Protein AF-A0A8H8NQF9-F1 (afdb_monomer_lite)

Sequence (203 aa):
MTSASTPIAPETIAYRQQLALHVLPKSPKLSIHHANRIRKLHPSLPALTPISCSKCENVSLHGRGSIRVARQAIVKACNVCGSVTSVPRPESRTRATFQSVRAARRTSNFGRWVPPADSAAGSTDLGPLMPVEPLKVEPQPQAIIQPKISPGTQSTPKSTTNKRQKAKGGLQGMLQRNREREAREAQNKNAGSNSLSSFLQDL

Organism: NCBI:txid456999

pLDDT: mean 71.54, std 15.07, range [42.62, 96.0]

Structure (mmCIF, N/CA/C/O backbone):
data_AF-A0A8H8NQF9-F1
#
_entry.id   AF-A0A8H8NQF9-F1
#
loop_
_atom_site.group_PDB
_atom_site.id
_atom_site.type_symbol
_atom_site.label_atom_id
_atom_site.label_alt_id
_atom_site.label_comp_id
_atom_site.label_asym_id
_atom_site.label_entity_id
_atom_site.label_seq_id
_atom_site.pdbx_PDB_ins_code
_atom_site.Cartn_x
_atom_site.Cartn_y
_atom_site.Cartn_z
_atom_site.occupancy
_atom_site.B_iso_or_equiv
_atom_site.auth_seq_id
_atom_site.auth_comp_id
_atom_site.auth_asym_id
_atom_site.auth_atom_id
_atom_site.pdbx_PDB_model_num
ATOM 1 N N . MET A 1 1 ? 18.948 -9.409 -31.147 1.00 50.84 1 MET A N 1
ATOM 2 C CA . MET A 1 1 ? 19.507 -8.077 -30.836 1.00 50.84 1 MET A CA 1
ATOM 3 C C . MET A 1 1 ? 19.014 -7.659 -29.461 1.00 50.84 1 MET A C 1
ATOM 5 O O . MET A 1 1 ? 17.870 -7.254 -29.321 1.00 50.84 1 MET A O 1
ATOM 9 N N . THR A 1 2 ? 19.826 -7.875 -28.430 1.00 58.31 2 THR A N 1
ATOM 10 C CA . THR A 1 2 ? 19.525 -7.503 -27.042 1.00 58.31 2 THR A CA 1
ATOM 11 C C . THR A 1 2 ? 19.975 -6.065 -26.817 1.00 58.31 2 THR A C 1
ATOM 13 O O . THR A 1 2 ? 21.170 -5.798 -26.714 1.00 58.31 2 THR A O 1
ATOM 16 N N . SER A 1 3 ? 19.035 -5.124 -26.794 1.00 62.53 3 SER A N 1
ATOM 17 C CA . SER A 1 3 ? 19.305 -3.728 -26.453 1.00 62.53 3 SER A CA 1
ATOM 18 C C . SER A 1 3 ? 19.774 -3.660 -24.999 1.00 62.53 3 SER A C 1
ATOM 20 O O . SER A 1 3 ? 19.010 -3.949 -24.079 1.00 62.53 3 SER A O 1
ATOM 22 N N . ALA A 1 4 ? 21.043 -3.310 -24.790 1.00 62.84 4 ALA A N 1
ATOM 23 C CA . ALA A 1 4 ? 21.597 -3.092 -23.463 1.00 62.84 4 ALA A CA 1
ATOM 24 C C . ALA A 1 4 ? 20.875 -1.901 -22.814 1.00 62.84 4 ALA A C 1
ATOM 26 O O . ALA A 1 4 ? 21.025 -0.758 -23.243 1.00 62.84 4 ALA A O 1
ATOM 27 N N . SER A 1 5 ? 20.046 -2.167 -21.804 1.00 69.25 5 SER A N 1
ATOM 28 C CA . SER A 1 5 ? 19.396 -1.113 -21.030 1.00 69.25 5 SER A CA 1
ATOM 29 C C . SER A 1 5 ? 20.452 -0.399 -20.189 1.00 69.25 5 SER A C 1
ATOM 31 O O . SER A 1 5 ? 21.034 -1.005 -19.288 1.00 69.25 5 SER A O 1
ATOM 33 N N . THR A 1 6 ? 20.695 0.881 -20.462 1.00 75.62 6 THR A N 1
ATOM 34 C CA . THR A 1 6 ? 21.540 1.732 -19.616 1.00 75.62 6 THR A CA 1
ATOM 35 C C . THR A 1 6 ? 21.051 1.698 -18.164 1.00 75.62 6 THR A C 1
ATOM 37 O O . THR A 1 6 ? 19.839 1.810 -17.937 1.00 75.62 6 THR A O 1
ATOM 40 N N . PRO A 1 7 ? 21.956 1.559 -17.178 1.00 74.25 7 PRO A N 1
ATOM 41 C CA . PRO A 1 7 ? 21.585 1.533 -15.771 1.00 74.25 7 PRO A CA 1
ATOM 42 C C . PRO A 1 7 ? 20.918 2.860 -15.393 1.00 74.25 7 PRO A C 1
ATOM 44 O O . PRO A 1 7 ? 21.506 3.932 -15.499 1.00 74.25 7 PRO A O 1
ATOM 47 N N . ILE A 1 8 ? 19.651 2.786 -14.990 1.00 71.25 8 ILE A N 1
ATOM 48 C CA . ILE A 1 8 ? 18.879 3.944 -14.533 1.00 71.25 8 ILE A CA 1
ATOM 49 C C . ILE A 1 8 ? 19.399 4.337 -13.148 1.00 71.25 8 ILE A C 1
ATOM 51 O O . ILE A 1 8 ? 19.472 3.489 -12.257 1.00 71.25 8 ILE A O 1
ATOM 55 N N . ALA A 1 9 ? 19.725 5.618 -12.957 1.00 81.50 9 ALA A N 1
ATOM 56 C CA . ALA A 1 9 ? 20.185 6.133 -11.673 1.00 81.50 9 ALA A CA 1
ATOM 57 C C . ALA A 1 9 ? 19.133 5.890 -10.563 1.00 81.50 9 ALA A C 1
ATOM 59 O O . ALA A 1 9 ? 17.935 6.111 -10.784 1.00 81.50 9 ALA A O 1
ATOM 60 N N . PRO A 1 10 ? 19.546 5.463 -9.354 1.00 75.69 10 PRO A N 1
ATOM 61 C CA . PRO A 1 10 ? 18.625 5.152 -8.255 1.00 75.69 10 PRO A CA 1
ATOM 62 C C . PRO A 1 10 ? 17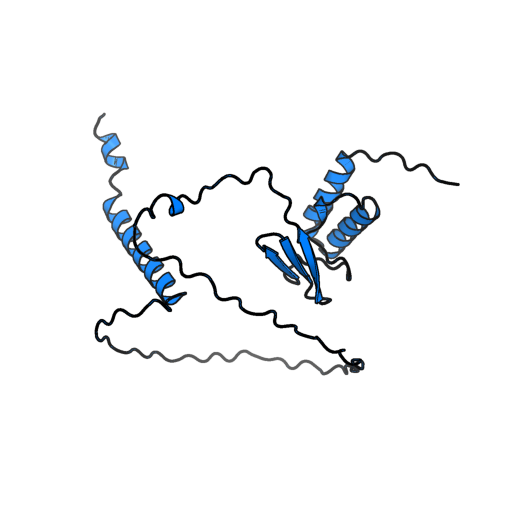.769 6.358 -7.827 1.00 75.69 10 PRO A C 1
ATOM 64 O O . PRO A 1 10 ? 16.618 6.190 -7.420 1.00 75.69 10 PRO A O 1
ATOM 67 N N . GLU A 1 11 ? 18.275 7.580 -7.998 1.00 76.75 11 GLU A N 1
ATOM 68 C CA . GLU A 1 11 ? 17.559 8.831 -7.710 1.00 76.75 11 GLU A CA 1
ATOM 69 C C . GLU A 1 11 ? 16.295 8.995 -8.565 1.00 76.75 11 GLU A C 1
ATOM 71 O O . GLU A 1 11 ? 15.242 9.424 -8.085 1.00 76.75 11 GLU A O 1
ATOM 76 N N . THR A 1 12 ? 16.349 8.556 -9.826 1.00 86.38 12 THR A N 1
ATOM 77 C CA . THR A 1 12 ? 15.207 8.625 -10.745 1.00 86.38 12 THR A CA 1
ATOM 78 C C . THR A 1 12 ? 14.061 7.722 -10.287 1.00 86.38 12 THR A C 1
ATOM 80 O O . THR A 1 12 ? 12.887 8.024 -10.513 1.00 86.38 12 THR A O 1
ATOM 83 N N . ILE A 1 13 ? 14.377 6.610 -9.622 1.00 86.31 13 ILE A N 1
ATOM 84 C CA . ILE A 1 13 ? 13.382 5.665 -9.112 1.00 86.31 13 ILE A CA 1
ATOM 85 C C . ILE A 1 13 ? 12.638 6.276 -7.924 1.00 86.31 13 ILE A C 1
ATOM 87 O O . ILE A 1 13 ? 11.405 6.252 -7.909 1.00 86.31 13 ILE A O 1
ATOM 91 N N . ALA A 1 14 ? 13.362 6.857 -6.965 1.00 86.38 14 ALA A N 1
ATOM 92 C CA . ALA A 1 14 ? 12.767 7.518 -5.804 1.00 86.38 14 ALA A CA 1
ATOM 93 C C . ALA A 1 14 ? 11.845 8.671 -6.229 1.00 86.38 14 ALA A C 1
ATOM 95 O O . ALA A 1 14 ? 10.702 8.744 -5.773 1.00 86.38 14 ALA A O 1
ATOM 96 N N . TYR A 1 15 ? 12.285 9.496 -7.185 1.00 90.38 15 TYR A N 1
ATOM 97 C CA . TYR A 1 15 ? 11.460 10.562 -7.757 1.00 90.38 15 TYR A CA 1
ATOM 98 C C . TYR A 1 15 ? 10.167 10.022 -8.386 1.00 90.38 15 TYR A C 1
ATOM 100 O O . TYR A 1 15 ? 9.074 10.510 -8.100 1.00 90.38 15 TYR A O 1
ATOM 108 N N . ARG A 1 16 ? 10.254 8.960 -9.200 1.00 89.62 16 ARG A N 1
ATOM 109 C CA . ARG A 1 16 ? 9.073 8.332 -9.821 1.00 89.62 16 ARG A CA 1
ATOM 110 C C . ARG A 1 16 ? 8.101 7.766 -8.779 1.00 89.62 16 ARG A C 1
ATOM 112 O O . ARG A 1 16 ? 6.887 7.850 -8.973 1.00 89.62 16 ARG A O 1
ATOM 119 N N . GLN A 1 17 ? 8.610 7.211 -7.679 1.00 87.88 17 GLN A N 1
ATOM 120 C CA . GLN A 1 17 ? 7.785 6.737 -6.564 1.00 87.88 17 GLN A CA 1
ATOM 121 C C . GLN A 1 17 ? 7.083 7.895 -5.848 1.00 87.88 17 GLN A C 1
ATOM 123 O O . GLN A 1 17 ? 5.871 7.836 -5.634 1.00 87.88 17 GLN A O 1
ATOM 128 N N . GLN A 1 18 ? 7.817 8.960 -5.524 1.00 89.38 18 GLN A N 1
ATOM 129 C CA . GLN A 1 18 ? 7.258 10.161 -4.902 1.00 89.38 18 GLN A CA 1
ATOM 130 C C . GLN A 1 18 ? 6.202 10.819 -5.792 1.00 89.38 18 GLN A C 1
ATOM 132 O O . GLN A 1 18 ? 5.149 11.210 -5.294 1.00 89.38 18 GLN A O 1
ATOM 137 N N . LEU A 1 19 ? 6.425 10.866 -7.108 1.00 90.06 19 LEU A N 1
ATOM 138 C CA . LEU A 1 19 ? 5.448 11.376 -8.066 1.00 90.06 19 LEU A CA 1
ATOM 139 C C . LEU A 1 19 ? 4.137 10.579 -8.012 1.00 90.06 19 LEU A C 1
ATOM 141 O O . LEU A 1 19 ? 3.064 11.176 -7.944 1.00 90.06 19 LEU A O 1
ATOM 145 N N . ALA A 1 20 ? 4.203 9.243 -7.983 1.00 88.00 20 ALA A N 1
ATOM 146 C CA . ALA A 1 20 ? 3.005 8.412 -7.852 1.00 88.00 20 ALA A CA 1
ATOM 147 C C . ALA A 1 20 ? 2.231 8.733 -6.560 1.00 88.00 20 ALA A C 1
ATOM 149 O O . ALA A 1 20 ? 1.005 8.851 -6.597 1.00 88.00 20 ALA A O 1
ATOM 150 N N . LEU A 1 21 ? 2.925 8.942 -5.438 1.00 86.69 21 LEU A N 1
ATOM 151 C CA . LEU A 1 21 ? 2.302 9.335 -4.169 1.00 86.69 21 LEU A CA 1
ATOM 152 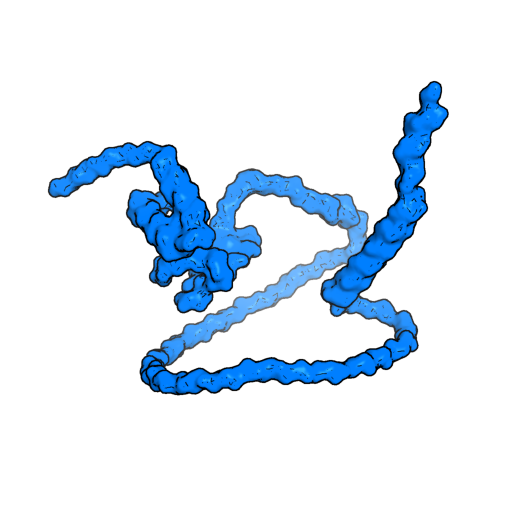C C . LEU A 1 21 ? 1.711 10.753 -4.217 1.00 86.69 21 LEU A C 1
ATOM 154 O O . LEU A 1 21 ? 0.607 10.968 -3.724 1.00 86.69 21 LEU A O 1
ATOM 158 N N . HIS A 1 22 ? 2.399 11.706 -4.847 1.00 91.12 22 HIS A N 1
ATOM 159 C CA . HIS A 1 22 ? 1.942 13.092 -4.965 1.00 91.12 22 HIS A CA 1
ATOM 160 C C . HIS A 1 22 ? 0.708 13.234 -5.870 1.00 91.12 22 HIS A C 1
ATOM 162 O O . HIS A 1 22 ? -0.165 14.066 -5.622 1.00 91.12 22 HIS A O 1
ATOM 168 N N . VAL A 1 23 ? 0.613 12.412 -6.919 1.00 91.06 23 VAL A N 1
ATOM 169 C CA . VAL A 1 23 ? -0.529 12.403 -7.847 1.00 91.06 23 VAL A CA 1
ATOM 170 C C . VAL A 1 23 ? -1.742 11.679 -7.254 1.00 91.06 23 VAL A C 1
ATOM 172 O O . VAL A 1 23 ? -2.867 11.981 -7.643 1.00 91.06 23 VAL A O 1
ATOM 175 N N . LEU A 1 24 ? -1.548 10.780 -6.284 1.00 86.12 24 LEU A N 1
ATOM 176 C CA . LEU A 1 24 ? -2.603 9.969 -5.663 1.00 86.12 24 LEU A CA 1
ATOM 177 C C . LEU A 1 24 ? -3.871 10.752 -5.248 1.00 86.12 24 LEU A C 1
ATOM 179 O O . LEU A 1 24 ? -4.955 10.323 -5.643 1.00 86.12 24 LEU A O 1
ATOM 183 N N . PRO A 1 25 ? -3.797 11.884 -4.515 1.00 87.62 25 PRO A N 1
ATOM 184 C CA . PRO A 1 25 ? -4.994 12.637 -4.130 1.00 87.62 25 PRO A CA 1
ATOM 185 C C . PRO A 1 25 ? -5.692 13.333 -5.308 1.00 87.62 25 PRO A C 1
ATOM 187 O O . PRO A 1 25 ? -6.891 13.577 -5.239 1.00 87.62 25 PRO A O 1
ATOM 190 N N . LYS A 1 26 ? -4.960 13.656 -6.383 1.00 92.94 26 LYS A N 1
ATOM 191 C CA . LYS A 1 26 ? -5.481 14.389 -7.552 1.00 92.94 26 LYS A CA 1
ATOM 192 C C . LYS A 1 26 ? -6.069 13.443 -8.598 1.00 92.94 26 LYS A C 1
ATOM 194 O O . LYS A 1 26 ? -7.101 13.725 -9.195 1.00 92.94 26 LYS A O 1
ATOM 199 N N . SER A 1 27 ? -5.389 12.326 -8.844 1.00 91.44 27 SER A N 1
ATOM 200 C CA . SER A 1 27 ? -5.774 11.325 -9.835 1.00 91.44 27 SER A CA 1
ATOM 201 C C . SER A 1 27 ? -5.303 9.928 -9.413 1.00 91.44 27 SER A C 1
ATOM 203 O O . SER A 1 27 ? -4.198 9.494 -9.763 1.00 91.44 27 SER A O 1
ATOM 205 N N . PRO A 1 28 ? -6.161 9.174 -8.703 1.00 84.06 28 PRO A N 1
ATOM 206 C CA . PRO A 1 28 ? -5.879 7.798 -8.298 1.00 84.06 28 PRO A CA 1
ATOM 207 C C . PRO A 1 28 ? -5.487 6.890 -9.467 1.00 84.06 28 PRO A C 1
ATOM 209 O O . PRO A 1 28 ? -4.557 6.095 -9.360 1.00 84.06 28 PRO A O 1
ATOM 212 N N . LYS A 1 29 ? -6.166 7.036 -10.614 1.00 84.50 29 LYS A N 1
ATOM 213 C CA . LYS A 1 29 ? -5.919 6.232 -11.821 1.00 84.50 29 LYS A CA 1
ATOM 214 C C . LYS A 1 29 ? -4.520 6.464 -12.395 1.00 84.50 29 LYS A C 1
ATOM 216 O O . LYS A 1 29 ? -3.840 5.503 -12.746 1.00 84.50 29 LYS A O 1
ATOM 221 N N . LEU A 1 30 ? -4.064 7.717 -12.453 1.00 89.00 30 LEU A N 1
ATOM 222 C CA . LEU A 1 30 ? -2.712 8.025 -12.926 1.00 89.00 30 LEU A CA 1
ATOM 223 C C . LEU A 1 30 ? -1.651 7.541 -11.937 1.00 89.00 30 LEU A C 1
ATOM 225 O O . LEU A 1 30 ? -0.651 6.959 -12.353 1.00 89.00 30 LEU A O 1
ATOM 229 N N . SER A 1 31 ? -1.890 7.707 -10.635 1.00 86.81 31 SER A N 1
ATOM 230 C CA . SER A 1 31 ? -1.006 7.170 -9.595 1.00 86.81 31 SER A CA 1
ATOM 231 C C . SER A 1 31 ? -0.831 5.648 -9.718 1.00 86.81 31 SER A C 1
ATOM 233 O O . SER A 1 31 ? 0.304 5.162 -9.725 1.00 86.81 31 SER A O 1
ATOM 235 N N . ILE A 1 32 ? -1.931 4.906 -9.930 1.00 82.81 32 ILE A N 1
ATOM 236 C CA . ILE A 1 32 ? -1.913 3.461 -10.227 1.00 82.81 32 ILE A CA 1
ATOM 237 C C . ILE A 1 32 ? -1.019 3.176 -11.431 1.00 82.81 32 ILE A C 1
ATOM 239 O O . ILE A 1 32 ? -0.119 2.340 -11.352 1.00 82.81 32 ILE A O 1
ATOM 243 N N . HIS A 1 33 ? -1.254 3.880 -12.538 1.00 86.88 33 HIS A N 1
ATOM 244 C CA . HIS A 1 33 ? -0.520 3.664 -13.777 1.00 86.88 33 HIS A CA 1
ATOM 245 C C . HIS A 1 33 ? 0.991 3.882 -13.589 1.00 86.88 33 HIS A C 1
ATOM 247 O O . HIS A 1 33 ? 1.797 3.046 -14.009 1.00 86.88 33 HIS A O 1
ATOM 253 N N . HIS A 1 34 ? 1.393 4.945 -12.884 1.00 89.12 34 HIS A N 1
ATOM 254 C CA . HIS A 1 34 ? 2.796 5.180 -12.540 1.00 89.12 34 HIS A CA 1
ATOM 255 C C . HIS A 1 34 ? 3.363 4.064 -11.655 1.00 89.12 34 HIS A C 1
ATOM 257 O O . HIS A 1 34 ? 4.439 3.540 -11.951 1.00 89.12 34 HIS A O 1
ATOM 263 N N . ALA A 1 35 ? 2.633 3.638 -10.623 1.00 85.25 35 ALA A N 1
ATOM 264 C CA . ALA A 1 35 ? 3.066 2.556 -9.742 1.00 85.25 35 ALA A CA 1
ATOM 265 C C . ALA A 1 35 ? 3.208 1.209 -10.479 1.00 85.25 35 ALA A C 1
ATOM 267 O O . ALA A 1 35 ? 4.145 0.458 -10.198 1.00 85.25 35 ALA A O 1
ATOM 268 N N . ASN A 1 36 ? 2.312 0.898 -11.423 1.00 84.44 36 ASN A N 1
ATOM 269 C CA . ASN A 1 36 ? 2.388 -0.310 -12.252 1.00 84.44 36 ASN A CA 1
ATOM 270 C C . ASN A 1 36 ? 3.579 -0.240 -13.211 1.00 84.44 36 ASN A C 1
ATOM 272 O O . ASN A 1 36 ? 4.329 -1.209 -13.327 1.00 84.44 36 ASN A O 1
ATOM 276 N N . ARG A 1 37 ? 3.807 0.914 -13.852 1.00 88.44 37 ARG A N 1
ATOM 277 C CA . ARG A 1 37 ? 4.958 1.115 -14.743 1.00 88.44 37 ARG A CA 1
ATOM 278 C C . ARG A 1 37 ? 6.283 0.938 -14.003 1.00 88.44 37 ARG A C 1
ATOM 280 O O . ARG A 1 37 ? 7.165 0.255 -14.512 1.00 88.44 37 ARG A O 1
ATOM 287 N N . ILE A 1 38 ? 6.412 1.492 -12.796 1.00 86.69 38 ILE A N 1
ATOM 288 C CA . ILE A 1 38 ? 7.621 1.329 -11.972 1.00 86.69 38 ILE A CA 1
ATOM 289 C C . ILE A 1 38 ? 7.828 -0.144 -11.600 1.00 86.69 38 ILE A C 1
ATOM 291 O O . ILE A 1 38 ? 8.948 -0.629 -11.708 1.00 86.69 38 ILE A O 1
ATOM 295 N N . ARG A 1 39 ? 6.767 -0.877 -11.232 1.00 84.06 39 ARG A N 1
ATOM 296 C CA . ARG A 1 39 ? 6.859 -2.316 -10.923 1.00 84.06 39 ARG A CA 1
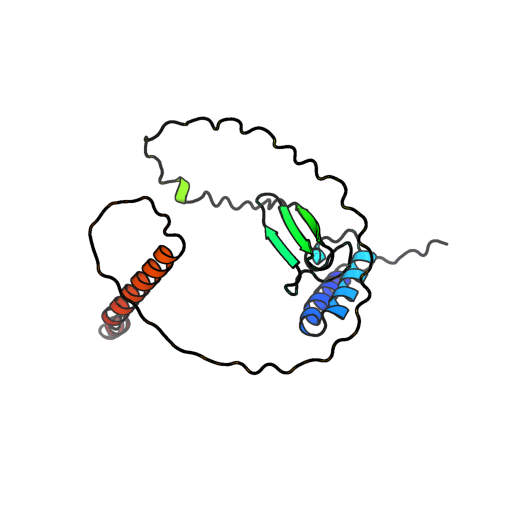ATOM 297 C C . ARG A 1 39 ? 7.267 -3.170 -12.120 1.00 84.06 39 ARG A C 1
ATOM 299 O O . ARG A 1 39 ? 8.084 -4.065 -11.951 1.00 84.06 39 ARG A O 1
ATOM 306 N N . LYS A 1 40 ? 6.736 -2.884 -13.314 1.00 85.06 40 LYS A N 1
ATOM 307 C CA . LYS A 1 40 ? 7.126 -3.586 -14.550 1.00 85.06 40 LYS A CA 1
ATOM 308 C C . LYS A 1 40 ? 8.604 -3.372 -14.879 1.00 85.06 40 LYS A C 1
ATOM 310 O O . LYS A 1 40 ? 9.273 -4.308 -15.290 1.00 85.06 40 LYS A O 1
ATOM 315 N N . LEU A 1 41 ? 9.104 -2.151 -14.681 1.00 87.25 41 LEU A N 1
ATOM 316 C CA . LEU A 1 41 ? 10.507 -1.813 -14.940 1.00 87.25 41 LEU A CA 1
ATOM 317 C C . LEU A 1 41 ? 11.456 -2.311 -13.841 1.00 87.25 41 LEU A C 1
ATOM 319 O O . LEU A 1 41 ? 12.615 -2.600 -14.119 1.00 87.25 41 LEU A O 1
ATOM 323 N N . HIS A 1 42 ? 10.980 -2.400 -12.600 1.00 85.62 42 HIS A N 1
ATOM 324 C CA . HIS A 1 42 ? 11.798 -2.718 -11.433 1.00 85.62 42 HIS A CA 1
ATOM 325 C C . HIS A 1 42 ? 11.081 -3.721 -10.512 1.00 85.62 42 HIS A C 1
ATOM 327 O O . HIS A 1 42 ? 10.613 -3.348 -9.429 1.00 85.62 42 HIS A O 1
ATOM 333 N N . PRO A 1 43 ? 10.997 -5.004 -10.911 1.00 83.00 43 PRO A N 1
ATOM 334 C CA . PRO A 1 43 ? 10.314 -6.036 -10.128 1.00 83.00 43 PRO A CA 1
ATOM 335 C C . PRO A 1 43 ? 10.982 -6.304 -8.770 1.00 83.00 43 PRO A C 1
ATOM 337 O O . PRO A 1 43 ? 10.326 -6.779 -7.847 1.00 83.00 43 PRO A O 1
ATOM 340 N N . SER A 1 44 ? 12.264 -5.960 -8.620 1.00 82.81 44 SER A N 1
ATOM 341 C CA . SER A 1 44 ? 13.032 -6.124 -7.382 1.00 82.81 44 SER A CA 1
ATOM 342 C C . SER A 1 44 ? 12.715 -5.090 -6.299 1.00 82.81 44 SER A C 1
ATOM 344 O O . SER A 1 44 ? 13.175 -5.253 -5.172 1.00 82.81 44 SER A O 1
ATOM 346 N N . LEU A 1 45 ? 11.954 -4.026 -6.596 1.00 78.69 45 LEU A N 1
ATOM 347 C CA . LEU A 1 45 ? 11.690 -2.953 -5.637 1.00 78.69 45 LEU A CA 1
ATOM 348 C C . LEU A 1 45 ? 10.442 -3.230 -4.784 1.00 78.69 45 LEU A C 1
ATOM 350 O O . LEU A 1 45 ? 9.315 -3.102 -5.271 1.00 78.69 45 LEU A O 1
ATOM 354 N N . PRO A 1 46 ? 10.599 -3.487 -3.474 1.00 67.69 46 PRO A N 1
ATOM 355 C CA . PRO A 1 46 ? 9.466 -3.729 -2.585 1.00 67.69 46 PRO A CA 1
ATOM 356 C C . PRO A 1 46 ? 8.709 -2.444 -2.205 1.00 67.69 46 PRO A C 1
ATOM 358 O O . PRO A 1 46 ? 7.592 -2.520 -1.699 1.00 67.69 46 PRO A O 1
ATOM 361 N N . ALA A 1 47 ? 9.275 -1.255 -2.437 1.00 57.12 47 ALA A N 1
ATOM 362 C CA . ALA A 1 47 ? 8.835 -0.005 -1.804 1.00 57.12 47 ALA A CA 1
ATOM 363 C C . ALA A 1 47 ? 7.422 0.487 -2.197 1.00 57.12 47 ALA A C 1
ATOM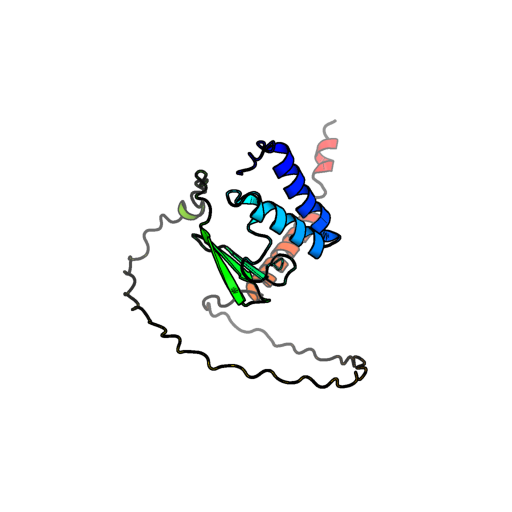 365 O O . ALA A 1 47 ? 6.789 1.202 -1.426 1.00 57.12 47 ALA A O 1
ATOM 366 N N . LEU A 1 48 ? 6.873 0.070 -3.344 1.00 61.62 48 LEU A N 1
ATOM 367 C CA . LEU A 1 48 ? 5.517 0.458 -3.783 1.00 61.62 48 LEU A CA 1
ATOM 368 C C . LEU A 1 48 ? 4.432 -0.576 -3.436 1.00 61.62 48 LEU A C 1
ATOM 370 O O . LEU A 1 48 ? 3.267 -0.420 -3.813 1.00 61.62 48 LEU A O 1
ATOM 374 N N . THR A 1 49 ? 4.784 -1.647 -2.723 1.00 61.25 49 THR A N 1
ATOM 375 C CA . THR A 1 49 ? 3.907 -2.814 -2.554 1.00 61.25 49 THR A CA 1
ATOM 376 C C . THR A 1 49 ? 2.661 -2.657 -1.671 1.00 61.25 49 THR A C 1
ATOM 378 O O . THR A 1 49 ? 1.870 -3.603 -1.682 1.00 61.25 49 THR A O 1
ATOM 381 N N . PRO A 1 50 ? 2.351 -1.579 -0.916 1.00 62.84 50 PRO A N 1
ATOM 382 C CA . PRO A 1 50 ? 1.064 -1.552 -0.216 1.00 62.84 50 PRO A CA 1
ATOM 383 C C . PRO A 1 50 ? -0.107 -1.010 -1.032 1.00 62.84 50 PRO A C 1
ATOM 385 O O . PRO A 1 50 ? -1.244 -1.215 -0.615 1.00 62.84 50 PRO A O 1
ATOM 388 N N . ILE A 1 51 ? 0.127 -0.348 -2.165 1.00 71.81 51 ILE A N 1
ATOM 389 C CA . ILE A 1 51 ? -0.900 0.550 -2.703 1.00 71.81 51 ILE A CA 1
ATOM 390 C C . ILE A 1 51 ? -1.887 -0.173 -3.627 1.00 71.81 51 ILE A C 1
ATOM 392 O O . ILE A 1 51 ? -3.069 0.151 -3.600 1.00 71.81 51 ILE A O 1
ATOM 396 N N . SER A 1 52 ? -1.466 -1.198 -4.374 1.00 79.12 52 SER A N 1
ATOM 397 C CA . SER A 1 52 ? -2.296 -1.858 -5.397 1.00 79.12 52 SER A CA 1
ATOM 398 C C . SER A 1 52 ? -2.461 -3.367 -5.219 1.00 79.12 52 SER A C 1
ATOM 400 O O . SER A 1 52 ? -1.557 -4.055 -4.746 1.00 79.12 52 SER A O 1
ATOM 402 N N . CYS A 1 53 ? -3.568 -3.893 -5.729 1.00 84.31 53 CYS A N 1
ATOM 403 C CA . CYS A 1 53 ? -3.789 -5.314 -5.954 1.00 84.31 53 CYS A CA 1
ATOM 404 C C . CYS A 1 53 ? -2.892 -5.857 -7.085 1.00 84.31 53 CYS A C 1
ATOM 406 O O . CYS A 1 53 ? -2.721 -5.200 -8.109 1.00 84.31 53 CYS A O 1
ATOM 408 N N . SER A 1 54 ? -2.347 -7.068 -6.925 1.00 82.06 54 SER A N 1
ATOM 409 C CA . SER A 1 54 ? -1.571 -7.758 -7.967 1.00 82.06 54 SER A CA 1
ATOM 410 C C . SER A 1 54 ? -2.430 -8.379 -9.072 1.00 82.06 54 SER A C 1
ATOM 412 O O . SER A 1 54 ? -1.924 -8.577 -10.168 1.00 82.06 54 SER A O 1
ATOM 414 N N . LYS A 1 55 ? -3.708 -8.689 -8.800 1.00 87.25 55 LYS A N 1
ATOM 415 C CA . LYS A 1 55 ? -4.625 -9.315 -9.768 1.00 87.25 55 LYS A CA 1
ATOM 416 C C . LYS A 1 55 ? -5.357 -8.299 -10.642 1.00 87.25 55 LYS A C 1
ATOM 418 O O . LYS A 1 55 ? -5.297 -8.388 -11.857 1.00 87.25 55 LYS A O 1
ATOM 423 N N . CYS A 1 56 ? -6.072 -7.355 -10.030 1.00 85.25 56 CYS A N 1
ATOM 424 C CA . CYS A 1 56 ? -6.906 -6.394 -10.761 1.00 85.25 56 CYS A CA 1
ATOM 425 C C . CYS A 1 56 ? -6.262 -5.014 -10.918 1.00 85.25 56 CYS A C 1
ATOM 427 O O . CYS A 1 56 ? -6.932 -4.082 -11.352 1.00 85.25 56 CYS A O 1
ATOM 429 N N . GLU A 1 57 ? -5.005 -4.860 -10.489 1.00 76.62 57 GLU A N 1
ATOM 430 C CA . GLU A 1 57 ? -4.222 -3.619 -10.560 1.00 76.62 57 GLU A CA 1
ATOM 431 C C . GLU A 1 57 ? -4.841 -2.386 -9.864 1.00 76.62 57 GLU A C 1
ATOM 433 O O . GLU A 1 57 ? -4.231 -1.319 -9.840 1.00 76.62 57 GLU A O 1
ATOM 438 N N . ASN A 1 58 ? -6.009 -2.514 -9.226 1.00 77.25 58 ASN A N 1
ATOM 439 C CA . ASN A 1 58 ? -6.664 -1.421 -8.514 1.00 77.25 58 ASN A CA 1
ATOM 440 C C . ASN A 1 58 ? -5.913 -1.031 -7.241 1.00 77.25 58 ASN A C 1
ATOM 442 O O . ASN A 1 58 ? -5.375 -1.887 -6.535 1.00 77.25 58 ASN A O 1
ATOM 446 N N . VAL A 1 59 ? -5.943 0.261 -6.899 1.00 69.19 59 VAL A N 1
ATOM 447 C CA . VAL A 1 59 ? -5.391 0.747 -5.631 1.00 69.19 59 VAL A CA 1
ATOM 448 C C . VAL A 1 59 ? -6.292 0.363 -4.461 1.00 69.19 59 VAL A C 1
ATOM 450 O O . VAL A 1 59 ? -7.402 0.866 -4.299 1.00 69.19 59 VAL A O 1
ATOM 453 N N . SER A 1 60 ? -5.782 -0.532 -3.618 1.00 64.81 60 SER A N 1
ATOM 454 C CA . SER A 1 60 ? -6.437 -1.018 -2.405 1.00 64.81 60 SER A CA 1
ATOM 455 C C . SER A 1 60 ? -6.492 0.043 -1.294 1.00 64.81 60 SER A C 1
ATOM 457 O O . SER A 1 60 ? -7.263 -0.115 -0.353 1.00 64.81 60 SER A O 1
ATOM 459 N N . LEU A 1 61 ? -5.708 1.128 -1.387 1.00 62.91 61 LEU A N 1
ATOM 460 C CA . LEU A 1 61 ? -5.599 2.155 -0.337 1.00 62.91 61 LEU A CA 1
ATOM 461 C C . LEU A 1 61 ? -6.691 3.238 -0.340 1.00 62.91 61 LEU A C 1
ATOM 463 O O . LEU A 1 61 ? -6.821 3.944 0.654 1.00 62.91 61 LEU A O 1
ATOM 467 N N . HIS A 1 62 ? -7.529 3.357 -1.373 1.00 64.94 62 HIS A N 1
ATOM 468 C CA . HIS A 1 62 ? -8.628 4.342 -1.387 1.00 64.94 62 HIS A CA 1
ATOM 469 C C . HIS A 1 62 ? -9.902 3.837 -0.685 1.00 64.94 62 HIS A C 1
ATOM 471 O O . HIS A 1 62 ? -11.007 3.976 -1.204 1.00 64.94 62 HIS A O 1
ATOM 477 N N . GLY A 1 63 ? -9.760 3.166 0.461 1.00 68.75 63 GLY A N 1
ATOM 478 C CA . GLY A 1 63 ? -10.895 2.647 1.240 1.00 68.75 63 GLY A CA 1
ATOM 479 C C . GLY A 1 63 ? -11.639 1.459 0.612 1.00 68.75 63 GLY A C 1
ATOM 480 O O . GLY A 1 63 ? -12.584 0.947 1.201 1.00 68.75 63 GLY A O 1
ATOM 481 N N . ARG A 1 64 ? -11.206 0.978 -0.562 1.00 75.19 64 ARG A N 1
ATOM 482 C CA . ARG A 1 64 ? -11.765 -0.205 -1.249 1.00 75.19 64 ARG A CA 1
ATOM 483 C C . ARG A 1 64 ? -10.993 -1.497 -0.970 1.00 75.19 64 ARG A C 1
ATOM 485 O O . ARG A 1 64 ? -11.206 -2.507 -1.634 1.00 75.19 64 ARG A O 1
ATOM 492 N N . GLY A 1 65 ? -10.075 -1.479 -0.019 1.00 84.31 65 GLY A N 1
ATO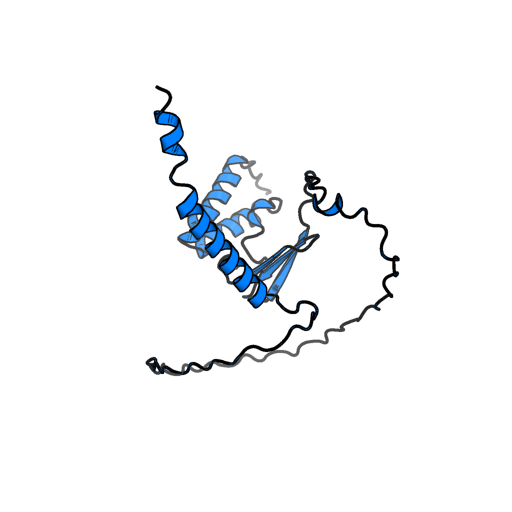M 493 C CA . GLY A 1 65 ? -9.369 -2.657 0.459 1.00 84.31 65 GLY A CA 1
ATOM 494 C C . GLY A 1 65 ? -9.251 -2.617 1.972 1.00 84.31 65 GLY A C 1
ATOM 495 O O . GLY A 1 65 ? -9.467 -1.579 2.598 1.00 84.31 65 GLY A O 1
ATOM 496 N N . SER A 1 66 ? -8.903 -3.752 2.564 1.00 88.12 66 SER A N 1
ATOM 497 C CA . SER A 1 66 ? -8.545 -3.808 3.978 1.00 88.12 66 SER A CA 1
ATOM 498 C C . SER A 1 66 ? -7.082 -4.189 4.131 1.00 88.12 66 SER A C 1
ATOM 500 O O . SER A 1 66 ? -6.580 -5.083 3.449 1.00 88.12 66 SER A O 1
ATOM 502 N N . ILE A 1 67 ? -6.388 -3.489 5.027 1.00 88.12 67 ILE A N 1
ATOM 503 C CA . ILE A 1 67 ? -5.035 -3.842 5.449 1.00 88.12 67 ILE A CA 1
ATOM 504 C C . ILE A 1 67 ? -5.113 -4.227 6.917 1.00 88.12 67 ILE A C 1
ATOM 506 O O . ILE A 1 67 ? -5.544 -3.438 7.756 1.00 88.12 67 ILE A O 1
ATOM 510 N N . ARG A 1 68 ? -4.704 -5.455 7.222 1.00 89.81 68 ARG A N 1
ATOM 511 C CA . ARG A 1 68 ? -4.622 -5.982 8.582 1.00 89.81 68 ARG A CA 1
ATOM 512 C C . ARG A 1 68 ? -3.172 -6.316 8.886 1.00 89.81 68 ARG A C 1
ATOM 514 O O . ARG A 1 68 ? -2.510 -7.010 8.120 1.00 89.81 68 ARG A O 1
ATOM 521 N N . VAL A 1 69 ? -2.679 -5.838 10.021 1.00 88.88 69 VAL A N 1
ATOM 522 C CA . VAL A 1 69 ? -1.349 -6.201 10.514 1.00 88.88 69 VAL A CA 1
ATOM 523 C C . VAL A 1 69 ? -1.513 -7.369 11.481 1.00 88.88 69 VAL A C 1
ATOM 525 O O . VAL A 1 69 ? -2.047 -7.205 12.576 1.00 88.88 69 VAL A O 1
ATOM 528 N N . ALA A 1 70 ? -1.080 -8.556 11.064 1.00 90.38 70 ALA A N 1
ATOM 529 C CA . ALA A 1 70 ? -0.964 -9.731 11.920 1.00 90.38 70 ALA A CA 1
ATOM 530 C C . ALA A 1 70 ? 0.421 -9.774 12.592 1.00 90.38 70 ALA A C 1
ATOM 532 O O . ALA A 1 70 ? 1.324 -9.007 12.249 1.00 90.38 70 ALA A O 1
ATOM 533 N N . ARG A 1 71 ? 0.612 -10.689 13.557 1.00 85.81 71 ARG A N 1
ATOM 534 C CA . ARG A 1 71 ? 1.881 -10.814 14.307 1.00 85.81 71 ARG A CA 1
ATOM 535 C C . ARG A 1 71 ? 3.104 -10.981 13.394 1.00 85.81 71 ARG A C 1
ATOM 537 O O . ARG A 1 71 ? 4.149 -10.417 13.700 1.00 85.81 71 ARG A O 1
ATOM 544 N N . GLN A 1 72 ? 2.963 -11.723 12.296 1.00 88.62 72 GLN A N 1
ATOM 545 C CA . GLN A 1 72 ? 4.067 -12.094 11.400 1.00 88.62 72 GLN A CA 1
ATOM 546 C C . GLN A 1 72 ? 3.941 -11.514 9.982 1.00 88.62 72 GLN A C 1
ATOM 548 O O . GLN A 1 72 ? 4.905 -11.538 9.225 1.00 88.62 72 GLN A O 1
ATOM 553 N N . ALA A 1 73 ? 2.780 -10.974 9.604 1.00 91.19 73 ALA A N 1
ATOM 554 C CA . ALA A 1 73 ? 2.523 -10.558 8.229 1.00 91.19 73 ALA A CA 1
ATOM 555 C C . ALA A 1 73 ? 1.580 -9.357 8.146 1.00 91.19 73 ALA A C 1
ATOM 557 O O . ALA A 1 73 ? 0.712 -9.155 8.995 1.00 91.19 73 ALA A O 1
ATOM 558 N N . ILE A 1 74 ? 1.730 -8.579 7.080 1.00 88.00 74 ILE A N 1
ATOM 559 C CA . ILE A 1 74 ? 0.781 -7.557 6.654 1.00 88.00 74 ILE A CA 1
ATOM 560 C C . ILE A 1 74 ? -0.126 -8.208 5.610 1.00 88.00 74 ILE A C 1
ATOM 562 O O . ILE A 1 74 ? 0.316 -8.525 4.506 1.00 88.00 74 ILE A O 1
ATOM 566 N N . VAL A 1 75 ? -1.388 -8.417 5.968 1.00 91.31 75 VAL A N 1
ATOM 567 C CA . VAL A 1 75 ? -2.409 -9.002 5.097 1.00 91.31 75 VAL A CA 1
ATOM 568 C C . VAL A 1 75 ? -3.173 -7.876 4.414 1.00 91.31 75 VAL A C 1
ATOM 570 O O . VAL A 1 75 ? -3.665 -6.959 5.072 1.00 91.31 75 VAL A O 1
ATOM 573 N N . LYS A 1 76 ? -3.280 -7.944 3.092 1.00 88.69 76 LYS A N 1
ATOM 574 C CA . LYS A 1 76 ? -4.006 -6.988 2.257 1.00 88.69 76 LYS A CA 1
ATOM 575 C C . LYS A 1 76 ? -5.108 -7.739 1.530 1.00 88.69 76 LYS A C 1
ATOM 577 O O . LYS A 1 76 ? -4.822 -8.705 0.833 1.00 88.69 76 LYS A O 1
ATOM 582 N N . ALA A 1 77 ? -6.347 -7.291 1.665 1.00 91.19 77 ALA A N 1
ATOM 583 C CA . ALA A 1 77 ? -7.470 -7.805 0.894 1.00 91.19 77 ALA A CA 1
ATOM 584 C C . ALA A 1 77 ? -7.985 -6.718 -0.050 1.00 91.19 77 ALA A C 1
ATOM 586 O O . ALA A 1 77 ? -8.215 -5.577 0.362 1.00 91.19 77 ALA A O 1
ATOM 587 N N . CYS A 1 78 ? -8.148 -7.069 -1.321 1.00 90.31 78 CYS A N 1
ATOM 588 C CA . CYS A 1 78 ? -8.773 -6.211 -2.319 1.00 90.31 78 CYS A CA 1
ATOM 589 C C . CYS A 1 78 ? -10.280 -6.478 -2.337 1.00 90.31 78 CYS A C 1
ATOM 591 O O . CYS A 1 78 ? -10.681 -7.591 -2.664 1.00 90.31 78 CYS A O 1
ATOM 593 N N . ASN A 1 79 ? -11.122 -5.474 -2.073 1.00 88.62 79 ASN A N 1
ATOM 594 C CA . ASN A 1 79 ? -12.577 -5.680 -2.104 1.00 88.62 79 ASN A CA 1
ATOM 595 C C . ASN A 1 79 ? -13.147 -5.634 -3.533 1.00 88.62 79 ASN A C 1
ATOM 597 O O . ASN A 1 79 ? -14.330 -5.881 -3.715 1.00 88.62 79 ASN A O 1
ATOM 601 N N . VAL A 1 80 ? -12.329 -5.313 -4.545 1.00 87.88 80 VAL A N 1
ATOM 602 C CA . VAL A 1 80 ? -12.766 -5.309 -5.953 1.00 87.88 80 VAL A CA 1
ATOM 603 C C . VAL A 1 80 ? -12.737 -6.715 -6.550 1.00 87.88 80 VAL A C 1
ATOM 605 O O . VAL A 1 80 ? -13.684 -7.110 -7.212 1.00 87.88 80 VAL A O 1
ATOM 608 N N . CYS A 1 81 ? -11.653 -7.468 -6.339 1.00 91.44 81 CYS A N 1
ATOM 609 C CA . CYS A 1 81 ? -11.491 -8.813 -6.913 1.00 91.44 81 CYS A CA 1
ATOM 610 C C . CYS A 1 81 ? -11.384 -9.933 -5.867 1.00 91.44 81 CYS A C 1
ATOM 612 O O . CYS A 1 81 ? -11.140 -11.081 -6.224 1.00 91.44 81 CYS A O 1
ATOM 614 N N . GLY A 1 82 ? -11.465 -9.609 -4.574 1.00 91.56 82 GLY A N 1
ATOM 615 C CA . GLY A 1 82 ? -11.341 -10.579 -3.483 1.00 91.56 82 GLY A CA 1
ATOM 616 C C . GLY A 1 82 ? -9.924 -11.108 -3.238 1.00 91.56 82 GLY A C 1
ATOM 617 O O . GLY A 1 82 ? -9.731 -11.930 -2.348 1.00 91.56 82 GLY A O 1
ATOM 618 N N . SER A 1 83 ? -8.904 -10.664 -3.987 1.00 92.62 83 SER A N 1
ATOM 619 C CA . SER A 1 83 ? -7.540 -11.170 -3.797 1.00 92.62 83 SER A CA 1
ATOM 620 C C . SER A 1 83 ? -7.005 -10.816 -2.410 1.00 92.62 83 SER A C 1
ATOM 622 O O . SER A 1 83 ? -7.014 -9.638 -2.031 1.00 92.62 83 SER A O 1
ATOM 624 N N . VAL A 1 84 ? -6.442 -11.801 -1.718 1.00 92.81 84 VAL A N 1
ATOM 625 C CA . VAL A 1 84 ? -5.728 -11.602 -0.457 1.00 92.81 84 VAL A CA 1
ATOM 626 C C . VAL A 1 84 ? -4.239 -11.824 -0.695 1.00 92.81 84 VAL A C 1
ATOM 628 O O . VAL A 1 84 ? -3.844 -12.858 -1.227 1.00 92.81 84 VAL A O 1
ATOM 631 N N . THR A 1 85 ? -3.410 -10.854 -0.323 1.00 91.12 85 THR A N 1
ATOM 632 C CA . THR A 1 85 ? -1.950 -10.978 -0.349 1.00 91.12 85 THR A CA 1
ATOM 633 C C . THR A 1 85 ? -1.397 -10.802 1.057 1.00 91.12 85 THR A C 1
ATOM 635 O O . THR A 1 85 ? -1.724 -9.844 1.759 1.00 91.12 85 THR A O 1
ATOM 638 N N . SER A 1 86 ? -0.562 -11.741 1.493 1.00 91.50 86 SER A N 1
ATOM 639 C CA . SER A 1 86 ? 0.198 -11.635 2.734 1.00 91.50 86 SER A CA 1
ATOM 640 C C . SER A 1 86 ? 1.635 -11.268 2.392 1.00 91.50 86 SER A C 1
ATOM 642 O O . SER A 1 86 ? 2.293 -11.921 1.587 1.00 91.50 86 SER A O 1
ATOM 644 N N . VAL A 1 87 ? 2.119 -10.180 2.981 1.00 87.44 87 VAL A N 1
ATOM 645 C CA . VAL A 1 87 ? 3.530 -9.806 2.900 1.00 87.44 87 VAL A CA 1
ATOM 646 C C . VAL A 1 87 ? 4.133 -10.074 4.272 1.00 87.44 87 VAL A C 1
ATOM 648 O O . VAL A 1 87 ? 3.614 -9.520 5.249 1.00 87.44 87 VAL A O 1
ATOM 651 N N . PRO A 1 88 ? 5.176 -10.917 4.389 1.00 89.12 88 PRO A N 1
ATOM 652 C CA . PRO A 1 88 ? 5.852 -11.110 5.661 1.00 89.12 88 PRO A CA 1
ATOM 653 C C . PRO A 1 88 ? 6.304 -9.749 6.179 1.00 89.12 88 PRO A C 1
ATOM 655 O O . PRO A 1 88 ? 6.789 -8.898 5.427 1.00 89.12 88 PRO A O 1
ATOM 658 N N . ARG A 1 89 ? 6.061 -9.500 7.465 1.00 84.81 89 ARG A N 1
ATOM 659 C CA . ARG A 1 89 ? 6.500 -8.252 8.075 1.00 84.81 89 ARG A CA 1
ATOM 660 C C . ARG A 1 89 ? 8.028 -8.265 8.005 1.00 84.81 89 ARG A C 1
ATOM 662 O O . ARG A 1 89 ? 8.597 -9.264 8.445 1.00 84.81 89 ARG A O 1
ATOM 669 N N . PRO A 1 90 ? 8.685 -7.220 7.462 1.00 79.88 90 PRO A N 1
ATOM 670 C CA . PRO A 1 90 ? 10.137 -7.176 7.484 1.00 79.88 90 PRO A CA 1
ATOM 671 C C . PRO A 1 90 ? 10.561 -7.386 8.931 1.00 79.88 90 PRO A C 1
ATOM 673 O O . PRO A 1 90 ? 10.011 -6.735 9.829 1.00 79.88 90 PRO A O 1
ATOM 676 N N . GLU A 1 91 ? 11.452 -8.349 9.158 1.00 79.94 91 GLU A N 1
ATOM 677 C CA . GLU A 1 91 ? 12.044 -8.559 10.466 1.00 79.94 91 GLU A CA 1
ATOM 678 C C . GLU A 1 91 ? 12.723 -7.249 10.833 1.00 79.94 91 GLU A C 1
ATOM 680 O O . GLU A 1 91 ? 13.799 -6.912 10.340 1.00 79.94 91 GLU A O 1
ATOM 685 N N . SER A 1 92 ? 12.047 -6.438 11.644 1.00 69.62 92 SER A N 1
ATOM 686 C CA . SER A 1 92 ? 12.673 -5.267 12.216 1.00 69.62 92 SER A CA 1
ATOM 687 C C . SER A 1 92 ? 13.793 -5.830 13.080 1.00 69.62 92 SER A C 1
ATOM 689 O O . SER A 1 92 ? 13.519 -6.344 14.163 1.00 69.62 92 SER A O 1
ATOM 691 N N . ARG A 1 93 ? 15.043 -5.786 12.598 1.00 62.00 93 ARG A N 1
ATOM 692 C CA . ARG A 1 93 ? 16.233 -6.064 13.425 1.00 62.00 93 ARG A CA 1
ATOM 693 C C . ARG A 1 93 ? 16.216 -5.191 14.680 1.00 62.00 93 ARG A C 1
ATOM 695 O O . ARG A 1 93 ? 16.614 -5.622 15.750 1.00 62.00 93 ARG A O 1
ATOM 702 N N . THR A 1 94 ? 15.601 -4.019 14.575 1.00 56.50 94 THR A N 1
ATOM 703 C CA . THR A 1 94 ? 15.039 -3.244 15.675 1.00 56.50 94 THR A CA 1
ATOM 704 C C . THR A 1 94 ? 13.672 -3.791 16.097 1.00 56.50 94 THR A C 1
ATOM 706 O O . THR A 1 94 ? 12.656 -3.094 16.064 1.00 56.50 94 THR A O 1
ATOM 709 N N . ARG A 1 95 ? 13.618 -5.027 16.613 1.00 55.25 95 ARG A N 1
ATOM 710 C CA . ARG A 1 95 ? 12.722 -5.263 17.745 1.00 55.25 95 ARG A CA 1
ATOM 711 C C . ARG A 1 95 ? 13.342 -4.397 18.821 1.00 55.25 95 ARG A C 1
ATOM 713 O O . ARG A 1 95 ? 14.210 -4.854 19.552 1.00 55.25 95 ARG A O 1
ATOM 720 N N . ALA A 1 96 ? 12.941 -3.125 18.864 1.00 52.56 96 ALA A N 1
ATOM 721 C CA . ALA A 1 96 ? 12.989 -2.392 20.101 1.00 52.56 96 ALA A CA 1
ATOM 722 C C . ALA A 1 96 ? 12.363 -3.360 21.094 1.00 52.56 96 ALA A C 1
ATOM 724 O O . ALA A 1 96 ? 11.183 -3.718 20.992 1.00 52.56 96 ALA A O 1
ATOM 725 N N . THR A 1 97 ? 13.214 -3.894 21.952 1.00 52.81 97 THR A N 1
ATOM 726 C CA . THR A 1 97 ? 12.881 -4.491 23.221 1.00 52.81 97 THR A CA 1
ATOM 727 C C . THR A 1 97 ? 12.177 -3.398 24.009 1.00 52.81 97 THR A C 1
ATOM 729 O O . THR A 1 97 ? 12.636 -2.936 25.042 1.00 52.81 97 THR A O 1
ATOM 732 N N . PHE A 1 98 ? 10.978 -3.022 23.568 1.00 52.50 98 PHE A N 1
ATOM 733 C CA . PHE A 1 98 ? 9.909 -2.724 24.479 1.00 52.50 98 PHE A CA 1
ATOM 734 C C . PHE A 1 98 ? 9.666 -4.052 25.198 1.00 52.50 98 PHE A C 1
ATOM 736 O O . PHE A 1 98 ? 8.713 -4.778 24.909 1.00 52.50 98 PHE A O 1
ATOM 743 N N . GLN A 1 99 ? 10.594 -4.409 26.100 1.00 54.12 99 GLN A N 1
ATOM 744 C CA . GLN A 1 99 ? 10.286 -5.213 27.259 1.00 54.12 99 GLN A CA 1
ATOM 745 C C . GLN A 1 99 ? 9.009 -4.578 27.757 1.00 54.12 99 GLN A C 1
ATOM 747 O O . GLN A 1 99 ? 8.993 -3.395 28.104 1.00 54.12 99 GLN A O 1
ATOM 752 N N . SER A 1 100 ? 7.900 -5.295 27.600 1.00 55.09 100 SER A N 1
ATOM 753 C CA . SER A 1 100 ? 6.616 -4.757 27.996 1.00 55.09 100 SER A CA 1
ATOM 754 C C . SER A 1 100 ? 6.815 -4.327 29.447 1.00 55.09 100 SER A C 1
ATOM 756 O O . SER A 1 100 ? 7.080 -5.170 30.301 1.00 55.09 100 SER A O 1
ATOM 758 N N . VAL A 1 101 ? 6.750 -3.026 29.736 1.00 57.06 101 VAL A N 1
ATOM 759 C CA . VAL A 1 101 ? 6.986 -2.511 31.098 1.00 57.06 101 VAL A CA 1
ATOM 760 C C . VAL A 1 101 ? 5.932 -3.085 32.065 1.00 57.06 101 VAL A C 1
ATOM 762 O O . VAL A 1 101 ? 6.096 -3.099 33.279 1.00 57.06 101 VAL A O 1
ATOM 765 N N . ARG A 1 102 ? 4.860 -3.676 31.517 1.00 57.22 102 ARG A N 1
ATOM 766 C CA . ARG A 1 102 ? 3.847 -4.448 32.242 1.00 57.22 102 ARG A CA 1
ATOM 767 C C . ARG A 1 102 ? 4.291 -5.853 32.672 1.00 57.22 102 ARG A C 1
ATOM 769 O O . ARG A 1 102 ? 3.587 -6.457 33.473 1.00 57.22 102 ARG A O 1
ATOM 776 N N . ALA A 1 103 ? 5.419 -6.370 32.187 1.00 53.84 103 ALA A N 1
ATOM 777 C CA . ALA A 1 103 ? 5.957 -7.666 32.605 1.00 53.84 103 ALA A CA 1
ATOM 778 C C . ALA A 1 103 ? 6.754 -7.572 33.919 1.00 53.84 103 ALA A C 1
ATOM 780 O O . ALA A 1 103 ? 6.827 -8.552 34.650 1.00 53.84 103 ALA A O 1
ATOM 781 N N . ALA A 1 104 ? 7.265 -6.389 34.280 1.00 55.78 104 ALA A N 1
ATOM 782 C CA . ALA A 1 104 ? 8.082 -6.199 35.482 1.00 55.78 104 ALA A CA 1
ATOM 783 C C . ALA A 1 104 ? 7.282 -6.065 36.799 1.00 55.78 104 ALA A C 1
ATOM 785 O O . ALA A 1 104 ? 7.879 -5.979 37.864 1.00 55.78 104 ALA A O 1
ATOM 786 N N . ARG A 1 105 ? 5.938 -6.053 36.768 1.00 55.19 105 ARG A N 1
ATOM 787 C CA . ARG A 1 105 ? 5.090 -5.931 37.981 1.00 55.19 105 ARG A CA 1
ATOM 788 C C . ARG A 1 105 ? 4.162 -7.123 38.241 1.00 55.19 105 ARG A C 1
ATOM 790 O O . ARG A 1 105 ? 3.144 -6.976 38.912 1.00 55.19 105 ARG A O 1
ATOM 797 N N . ARG A 1 106 ? 4.481 -8.307 37.717 1.00 53.59 106 ARG A N 1
ATOM 798 C CA . ARG A 1 106 ? 3.781 -9.554 38.079 1.00 53.59 106 ARG A CA 1
ATOM 799 C C . ARG A 1 106 ? 4.738 -10.600 38.643 1.00 53.59 106 ARG A C 1
ATOM 801 O O . ARG A 1 106 ? 4.709 -11.754 38.246 1.00 53.59 106 ARG A O 1
ATOM 808 N N . THR A 1 107 ? 5.541 -10.208 39.625 1.00 53.75 107 THR A N 1
ATOM 809 C CA . THR A 1 107 ? 6.021 -11.128 40.663 1.00 53.75 107 THR A CA 1
ATOM 810 C C . THR A 1 107 ? 4.940 -11.241 41.740 1.00 53.75 107 THR A C 1
ATOM 812 O O . THR A 1 107 ? 5.067 -10.734 42.847 1.00 53.75 107 THR A O 1
ATOM 815 N N . SER A 1 108 ? 3.812 -11.866 41.407 1.00 57.41 108 SER A N 1
ATOM 816 C CA . SER A 1 108 ? 2.888 -12.359 42.430 1.00 57.41 108 SER A CA 1
ATOM 817 C C . SER A 1 108 ? 2.719 -13.852 42.212 1.00 57.41 108 SER A C 1
ATOM 819 O O . SER A 1 108 ? 2.184 -14.264 41.183 1.00 57.41 108 SER A O 1
ATOM 821 N N . ASN A 1 109 ? 3.196 -14.626 43.184 1.00 59.62 109 ASN A N 1
ATOM 822 C CA . ASN A 1 109 ? 3.206 -16.088 43.288 1.00 59.62 109 ASN A CA 1
ATOM 823 C C . ASN A 1 109 ? 1.808 -16.742 43.329 1.00 59.62 109 ASN A C 1
ATOM 825 O O . ASN A 1 109 ? 1.566 -17.647 44.120 1.00 59.62 109 ASN A O 1
ATOM 829 N N . PHE A 1 110 ? 0.861 -16.317 42.496 1.00 55.12 110 PHE A N 1
ATOM 830 C CA . PHE A 1 110 ? -0.484 -16.884 42.483 1.00 55.12 110 PHE A CA 1
ATOM 831 C C . PHE A 1 110 ? -0.872 -17.357 41.090 1.00 55.12 110 PHE A C 1
ATOM 833 O O . PHE A 1 110 ? -1.329 -16.583 40.252 1.00 55.12 110 PHE A O 1
ATOM 840 N N . GLY A 1 111 ? -0.765 -18.670 40.898 1.00 51.12 111 GLY A N 1
ATOM 841 C CA . GLY A 1 111 ? -1.643 -19.388 39.984 1.00 51.12 111 GLY A CA 1
ATOM 842 C C . GLY A 1 111 ? -0.915 -20.282 39.000 1.00 51.12 111 GLY A C 1
ATOM 843 O O . GLY A 1 111 ? -0.460 -19.827 37.958 1.00 51.12 111 GLY A O 1
ATOM 844 N N . ARG A 1 112 ? -0.870 -21.567 39.361 1.00 51.59 112 ARG A N 1
ATOM 845 C CA . ARG A 1 112 ? -0.657 -22.749 38.518 1.00 51.59 112 ARG A CA 1
ATOM 846 C C . ARG A 1 112 ? -0.798 -22.503 37.014 1.00 51.59 112 ARG A C 1
ATOM 848 O O . ARG A 1 112 ? -1.856 -22.131 36.513 1.00 51.59 112 ARG A O 1
ATOM 855 N N . TRP A 1 113 ? 0.271 -22.855 36.319 1.00 52.47 113 TRP A N 1
ATOM 856 C CA . TRP A 1 113 ? 0.275 -23.205 34.910 1.00 52.47 113 TRP A CA 1
ATOM 857 C C . TRP A 1 113 ? -0.728 -24.350 34.685 1.00 52.47 113 TRP A C 1
ATOM 859 O O . TRP A 1 113 ? -0.578 -25.429 35.257 1.00 52.47 113 TRP A O 1
ATOM 869 N N . VAL A 1 114 ? -1.778 -24.098 33.905 1.00 57.72 114 VAL A N 1
ATOM 870 C CA . VAL A 1 114 ? -2.619 -25.149 33.324 1.00 57.72 114 VAL A CA 1
ATOM 871 C C . VAL A 1 114 ? -2.174 -25.266 31.867 1.00 57.72 114 VAL A C 1
ATOM 873 O O . VAL A 1 114 ? -2.220 -24.251 31.163 1.00 57.72 114 VAL A O 1
ATOM 876 N N . PRO A 1 115 ? -1.688 -26.434 31.415 1.00 62.16 115 PRO A N 1
ATOM 877 C CA . PRO A 1 115 ? -1.299 -26.611 30.025 1.00 62.16 115 PRO A CA 1
ATOM 878 C C . PRO A 1 115 ? -2.523 -26.419 29.112 1.00 62.16 115 PRO A C 1
ATOM 880 O O . PRO A 1 115 ? -3.628 -26.835 29.475 1.00 62.16 115 PRO A O 1
ATOM 883 N N . PRO A 1 116 ? -2.370 -25.758 27.953 1.00 57.06 116 PRO A N 1
ATOM 884 C CA . PRO A 1 116 ? -3.454 -25.634 26.993 1.00 57.06 116 PRO A CA 1
ATOM 885 C C . PRO A 1 116 ? -3.771 -27.018 26.423 1.00 57.06 116 PRO A C 1
ATOM 887 O O . PRO A 1 116 ? -2.886 -27.695 25.913 1.00 57.06 116 PRO A O 1
ATOM 890 N N . ALA A 1 117 ? -5.035 -27.427 26.528 1.00 56.22 117 ALA A N 1
ATOM 891 C CA . ALA A 1 117 ? -5.533 -28.612 25.853 1.00 56.22 117 ALA A CA 1
ATOM 892 C C . ALA A 1 117 ? -5.446 -28.408 24.335 1.00 56.22 117 ALA A C 1
ATOM 894 O O . ALA A 1 117 ? -5.941 -27.407 23.803 1.00 56.22 117 ALA A O 1
ATOM 895 N N . ASP A 1 118 ? -4.816 -29.370 23.668 1.00 52.41 118 ASP A N 1
ATOM 896 C CA . ASP A 1 118 ? -4.747 -29.494 22.221 1.00 52.41 118 ASP A CA 1
ATOM 897 C C . ASP A 1 118 ? -6.150 -29.383 21.615 1.00 52.41 118 ASP A C 1
ATOM 899 O O . ASP A 1 118 ? -7.001 -30.257 21.774 1.00 52.41 118 ASP A O 1
ATOM 903 N N . SER A 1 119 ? -6.415 -28.270 20.934 1.00 54.28 119 SER A N 1
ATOM 904 C CA . SER A 1 119 ? -7.613 -28.124 20.112 1.00 54.28 119 SER A CA 1
ATOM 905 C C . SER A 1 119 ? -7.242 -28.492 18.687 1.00 54.28 119 SER A C 1
ATOM 907 O O . SER A 1 119 ? -6.514 -27.771 18.004 1.00 54.28 119 SER A O 1
ATOM 909 N N . ALA A 1 120 ? -7.722 -29.672 18.309 1.00 49.16 120 ALA A N 1
ATOM 910 C CA . ALA A 1 120 ? -7.539 -30.335 17.038 1.00 49.16 120 ALA A CA 1
ATOM 911 C C . ALA A 1 120 ? -7.794 -29.431 15.823 1.00 49.16 120 ALA A C 1
ATOM 913 O O . ALA A 1 120 ? -8.675 -28.569 15.804 1.00 49.16 120 ALA A O 1
ATOM 914 N N . ALA A 1 121 ? -7.006 -29.701 14.787 1.00 52.50 121 ALA A N 1
ATOM 915 C CA . ALA A 1 121 ? -7.125 -29.162 13.449 1.00 52.50 121 ALA A CA 1
ATOM 916 C C . ALA A 1 121 ? -8.529 -29.408 12.867 1.00 52.50 121 ALA A C 1
ATOM 918 O O . ALA A 1 121 ? -8.882 -30.525 12.499 1.00 52.50 121 ALA A O 1
ATOM 919 N N . GLY A 1 122 ? -9.318 -28.341 12.748 1.00 46.28 122 GLY A N 1
ATOM 920 C CA . GLY A 1 122 ? -10.512 -28.317 11.913 1.00 46.28 122 GLY A CA 1
ATOM 921 C C . GLY A 1 122 ? -10.120 -28.063 10.461 1.00 46.28 122 GLY A C 1
ATOM 922 O O . GLY A 1 122 ? -9.946 -26.912 10.060 1.00 46.28 122 GLY A O 1
ATOM 923 N N . SER A 1 123 ? -9.963 -29.140 9.692 1.00 48.66 123 SER A N 1
ATOM 924 C CA . SER A 1 123 ? -9.946 -29.107 8.229 1.00 48.66 123 SER A CA 1
ATOM 925 C C . SER A 1 123 ? -11.275 -28.531 7.738 1.00 48.66 123 SER A C 1
ATOM 927 O O . SER A 1 123 ? -12.330 -29.117 7.971 1.00 48.66 123 SER A O 1
ATOM 929 N N . THR A 1 124 ? -11.242 -27.360 7.104 1.00 48.19 124 THR A N 1
ATOM 930 C CA . THR A 1 124 ? -12.379 -26.852 6.330 1.00 48.19 124 THR A CA 1
ATOM 931 C C . THR A 1 124 ? -12.057 -27.073 4.865 1.00 48.19 124 THR A C 1
ATOM 933 O O . THR A 1 124 ? -11.339 -26.300 4.236 1.00 48.19 124 THR A O 1
ATOM 936 N N . ASP A 1 125 ? -12.561 -28.196 4.368 1.00 53.59 125 ASP A N 1
ATOM 937 C CA . ASP A 1 125 ? -12.599 -28.552 2.961 1.00 53.59 125 ASP A CA 1
ATOM 938 C C . ASP A 1 125 ? -13.599 -27.609 2.270 1.00 53.59 125 ASP A C 1
ATOM 940 O O . ASP A 1 125 ? -14.814 -27.689 2.469 1.00 53.59 125 ASP A O 1
ATOM 944 N N . LEU A 1 126 ? -13.077 -26.606 1.562 1.00 56.50 126 LEU A N 1
ATOM 945 C CA . LEU A 1 126 ? -13.883 -25.666 0.792 1.00 56.50 126 LEU A CA 1
ATOM 946 C C . LEU A 1 126 ? -14.150 -26.293 -0.575 1.00 56.50 126 LEU A C 1
ATOM 948 O O . LEU A 1 126 ? -13.296 -26.264 -1.461 1.00 56.50 126 LEU A O 1
ATOM 952 N N . GLY A 1 127 ? -15.346 -26.863 -0.718 1.00 68.81 127 GLY A N 1
ATOM 953 C CA . GLY A 1 127 ? -15.820 -27.451 -1.964 1.00 68.81 127 GLY A CA 1
ATOM 954 C C . GLY A 1 127 ? -15.897 -26.453 -3.136 1.00 68.81 127 GLY A C 1
ATOM 955 O O . GLY A 1 127 ? -15.905 -25.233 -2.931 1.00 68.81 127 GLY A O 1
ATOM 956 N N . PRO A 1 128 ? -15.966 -26.953 -4.384 1.00 64.12 128 PRO A N 1
ATOM 957 C CA . PRO A 1 128 ? -15.930 -26.129 -5.589 1.00 64.12 128 PRO A CA 1
ATOM 958 C C . PRO A 1 128 ? -17.190 -25.265 -5.725 1.00 64.12 128 PRO A C 1
ATOM 960 O O . PRO A 1 128 ? -18.309 -25.774 -5.772 1.00 64.12 128 PRO A O 1
ATOM 963 N N . LEU A 1 129 ? -17.006 -23.947 -5.824 1.00 55.72 129 LEU A N 1
ATOM 964 C CA . LEU A 1 129 ? -18.078 -23.010 -6.155 1.00 55.72 129 LEU A CA 1
ATOM 965 C C . LEU A 1 129 ? -18.483 -23.173 -7.626 1.00 55.72 129 LEU A C 1
ATOM 967 O O . LEU A 1 129 ? -17.642 -23.153 -8.525 1.00 55.72 129 LEU A O 1
ATOM 971 N N . MET A 1 130 ? -19.788 -23.330 -7.837 1.00 74.44 130 MET A N 1
ATOM 972 C CA . MET A 1 130 ? -20.438 -23.464 -9.139 1.00 74.44 130 MET A CA 1
ATOM 973 C C . MET A 1 130 ? -20.236 -22.231 -10.045 1.00 74.44 130 MET A C 1
ATOM 975 O O . MET A 1 130 ? -20.027 -21.123 -9.540 1.00 74.44 130 MET A O 1
ATOM 979 N N . PRO A 1 131 ? -20.339 -22.395 -11.379 1.00 67.25 131 PRO A N 1
ATOM 980 C CA . PRO A 1 131 ? -20.290 -21.295 -12.336 1.00 67.25 131 PRO A CA 1
ATOM 981 C C . PRO A 1 131 ? -21.466 -20.335 -12.133 1.00 67.25 131 PRO A C 1
ATOM 983 O O . PRO A 1 131 ? -22.626 -20.737 -12.165 1.00 67.25 131 PRO A O 1
ATOM 986 N N . VAL A 1 132 ? -21.157 -19.056 -11.933 1.00 67.75 132 VAL A N 1
ATOM 987 C CA . VAL A 1 132 ? -22.144 -17.975 -11.868 1.00 67.75 132 VAL A CA 1
ATOM 988 C C . VAL A 1 132 ? -22.472 -17.539 -13.296 1.00 67.75 132 VAL A C 1
ATOM 990 O O . VAL A 1 132 ? -21.597 -17.039 -14.004 1.00 67.75 132 VAL A O 1
ATOM 993 N N . GLU A 1 133 ? -23.723 -17.731 -13.715 1.00 70.31 133 GLU A N 1
ATOM 994 C CA . GLU A 1 133 ? -24.250 -17.168 -14.960 1.00 70.31 133 GLU A CA 1
ATOM 995 C C . GLU A 1 133 ? -24.328 -15.629 -14.892 1.00 70.31 133 GLU A C 1
ATOM 997 O O . GLU A 1 133 ? -24.696 -15.062 -13.857 1.00 70.31 133 GLU A O 1
ATOM 1002 N N . PRO A 1 134 ? -24.001 -14.920 -15.987 1.00 65.00 134 PRO A N 1
ATOM 1003 C CA . PRO A 1 134 ? -24.079 -13.468 -16.038 1.00 65.00 134 PRO A CA 1
ATOM 1004 C C . PRO A 1 134 ? -25.537 -12.987 -16.116 1.00 65.00 134 PRO A C 1
ATOM 1006 O O . PRO A 1 134 ? -26.211 -13.131 -17.134 1.00 65.00 134 PRO A O 1
ATOM 1009 N N . LEU A 1 135 ? -25.999 -12.344 -15.040 1.00 55.47 135 LEU A N 1
ATOM 1010 C CA . LEU A 1 135 ? -27.263 -11.609 -15.006 1.00 55.47 135 LEU A CA 1
ATOM 1011 C C . LEU A 1 135 ? -27.213 -10.398 -15.950 1.00 55.47 135 LEU A C 1
ATOM 1013 O O . LEU A 1 135 ? -26.402 -9.482 -15.797 1.00 55.47 135 LEU A O 1
ATOM 1017 N N . LYS A 1 136 ? -28.130 -10.404 -16.918 1.00 64.75 136 LYS A N 1
ATOM 1018 C CA . LYS A 1 136 ? -28.433 -9.314 -17.846 1.00 64.75 136 LYS A CA 1
ATOM 1019 C C . LYS A 1 136 ? -29.133 -8.196 -17.060 1.00 64.75 136 LYS A C 1
ATOM 1021 O O . LYS A 1 136 ? -30.259 -8.372 -16.609 1.00 64.75 136 LYS A O 1
ATOM 1026 N N . VAL A 1 137 ? -28.447 -7.075 -16.843 1.00 58.62 137 VAL A N 1
ATOM 1027 C CA . VAL A 1 137 ? -28.996 -5.917 -16.118 1.00 58.62 137 VAL A CA 1
ATOM 1028 C C . VAL A 1 137 ? -29.755 -5.022 -17.095 1.00 58.62 137 VAL A C 1
ATOM 1030 O O . VAL A 1 137 ? -29.162 -4.411 -17.981 1.00 58.62 137 VAL A O 1
ATOM 1033 N N . GLU A 1 138 ? -31.071 -4.964 -16.913 1.00 66.25 138 GLU A N 1
ATOM 1034 C CA . GLU A 1 138 ? -31.989 -4.028 -17.560 1.00 66.25 138 GLU A CA 1
ATOM 1035 C C . GLU A 1 138 ? -32.004 -2.690 -16.786 1.00 66.25 138 GLU A C 1
ATOM 1037 O O . GLU A 1 138 ? -32.023 -2.701 -15.550 1.00 66.25 138 GLU A O 1
ATOM 1042 N N . PRO A 1 139 ? -31.937 -1.526 -17.459 1.00 62.75 139 PRO A N 1
ATOM 1043 C CA . PRO A 1 139 ? -31.871 -0.233 -16.785 1.00 62.75 139 PRO A CA 1
ATOM 1044 C C . PRO A 1 139 ? -33.251 0.199 -16.265 1.00 62.75 139 PRO A C 1
ATOM 1046 O O . PRO A 1 139 ? -34.112 0.628 -17.029 1.00 62.75 139 PRO A O 1
ATOM 1049 N N . GLN A 1 140 ? -33.439 0.134 -14.945 1.00 63.72 140 GLN A N 1
ATOM 1050 C CA . GLN A 1 140 ? -34.622 0.664 -14.262 1.00 63.72 140 GLN A CA 1
ATOM 1051 C C . GLN A 1 140 ? -34.449 2.170 -13.939 1.00 63.72 140 GLN A C 1
ATOM 1053 O O . GLN A 1 140 ? -33.385 2.572 -13.454 1.00 63.72 140 GLN A O 1
ATOM 1058 N N . PRO A 1 141 ? -35.464 3.024 -14.188 1.00 62.97 141 PRO A N 1
ATOM 1059 C CA . PRO A 1 141 ? -35.396 4.466 -13.946 1.00 62.97 141 PRO A CA 1
ATOM 1060 C C . PRO A 1 141 ? -35.435 4.825 -12.451 1.00 62.97 141 PRO A C 1
ATOM 1062 O O . PRO A 1 141 ? -36.130 4.206 -11.648 1.00 62.97 141 PRO A O 1
ATOM 1065 N N . GLN A 1 142 ? -34.666 5.854 -12.090 1.00 57.41 142 GLN A N 1
ATOM 1066 C CA . GLN A 1 142 ? -34.454 6.326 -10.721 1.00 57.41 142 GLN A CA 1
ATOM 1067 C C . GLN A 1 142 ? -35.692 7.045 -10.166 1.00 57.41 142 GLN A C 1
ATOM 1069 O O . GLN A 1 142 ? -36.127 8.054 -10.718 1.00 57.41 142 GLN A O 1
ATOM 1074 N N . ALA A 1 143 ? -36.209 6.568 -9.032 1.00 58.19 143 ALA A N 1
ATOM 1075 C CA . ALA A 1 143 ? -37.186 7.290 -8.223 1.00 58.19 143 ALA A CA 1
ATOM 1076 C C . ALA A 1 143 ? -36.487 8.063 -7.091 1.00 58.19 143 ALA A C 1
ATOM 1078 O O . ALA A 1 143 ? -35.663 7.527 -6.349 1.00 58.19 143 ALA A O 1
ATOM 1079 N N . ILE A 1 144 ? -36.840 9.342 -6.989 1.00 61.09 144 ILE A N 1
ATOM 1080 C CA . ILE A 1 144 ? -36.389 10.326 -6.001 1.00 61.09 144 ILE A CA 1
ATOM 1081 C C . ILE A 1 144 ? -36.928 9.944 -4.614 1.00 61.09 144 ILE A C 1
ATOM 1083 O O . ILE A 1 144 ? -38.137 9.823 -4.436 1.00 61.09 144 ILE A O 1
ATOM 1087 N N . ILE A 1 145 ? -36.047 9.799 -3.617 1.00 59.03 145 ILE A N 1
ATOM 1088 C CA . ILE A 1 145 ? -36.432 9.557 -2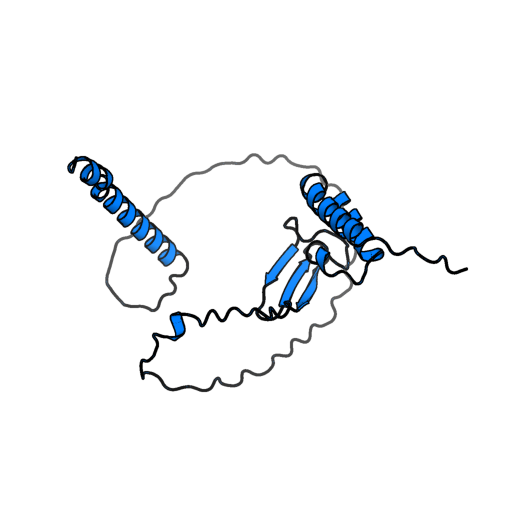.218 1.00 59.03 145 ILE A CA 1
ATOM 1089 C C . ILE A 1 145 ? -36.103 10.802 -1.388 1.00 59.03 145 ILE A C 1
ATOM 1091 O O . ILE A 1 145 ? -34.940 11.175 -1.243 1.00 59.03 145 ILE A O 1
ATOM 1095 N N . GLN A 1 146 ? -37.140 11.429 -0.827 1.00 65.50 146 GLN A N 1
ATOM 1096 C CA . GLN A 1 146 ? -37.014 12.451 0.215 1.00 65.50 146 GLN A CA 1
ATOM 1097 C C . GLN A 1 146 ? -36.841 11.800 1.602 1.00 65.50 146 GLN A C 1
ATOM 1099 O O . GLN A 1 146 ? -37.490 10.789 1.884 1.00 65.50 146 GLN A O 1
ATOM 1104 N N . PRO A 1 147 ? -36.030 12.375 2.509 1.00 60.09 147 PRO A N 1
ATOM 1105 C CA . PRO A 1 147 ? -35.884 11.867 3.869 1.00 60.09 147 PRO A CA 1
ATOM 1106 C C . PRO A 1 147 ? -36.977 12.408 4.808 1.00 60.09 147 PRO A C 1
ATOM 1108 O O . PRO A 1 147 ? -37.090 13.611 5.039 1.00 60.09 147 PRO A O 1
ATOM 1111 N N . LYS A 1 148 ? -37.752 11.494 5.404 1.00 51.84 148 LYS A N 1
ATOM 1112 C CA . LYS A 1 148 ? -38.728 11.768 6.470 1.00 51.84 148 LYS A CA 1
ATOM 1113 C C . LYS A 1 148 ? -38.052 11.610 7.836 1.00 51.84 148 LYS A C 1
ATOM 1115 O O . LYS A 1 148 ? -37.654 10.513 8.215 1.00 51.84 148 LYS A O 1
ATOM 1120 N N . ILE A 1 149 ? -37.918 12.715 8.565 1.00 58.94 149 ILE A N 1
ATOM 1121 C CA . ILE A 1 149 ? -37.395 12.773 9.937 1.00 58.94 149 ILE A CA 1
ATOM 1122 C C . ILE A 1 149 ? -38.542 12.442 10.904 1.00 58.94 149 ILE A C 1
ATOM 1124 O O . ILE A 1 149 ? -39.658 12.925 10.729 1.00 58.94 149 ILE A O 1
ATOM 1128 N N . SER A 1 150 ? -38.292 11.614 11.920 1.00 59.78 150 SER A N 1
ATOM 1129 C CA . SER A 1 150 ? -39.218 11.367 13.039 1.00 59.78 150 SER A CA 1
ATOM 1130 C C . SER A 1 150 ? -38.445 11.387 14.368 1.00 59.78 150 SER A C 1
ATOM 1132 O O . SER A 1 150 ? -37.379 10.769 14.426 1.00 59.78 150 SER A O 1
ATOM 1134 N N . PRO A 1 151 ? -38.932 12.079 15.418 1.00 64.69 151 PRO A N 1
ATOM 1135 C CA . PRO A 1 151 ? -38.306 12.120 16.740 1.00 64.69 151 PRO A CA 1
ATOM 1136 C C . PRO A 1 151 ? -39.041 11.247 17.781 1.00 64.69 151 PRO A C 1
ATOM 1138 O O . PRO A 1 151 ? -40.228 10.966 17.644 1.00 64.69 151 PRO A O 1
ATOM 1141 N N . GLY A 1 152 ? -38.337 10.894 18.865 1.00 46.66 152 GLY A N 1
ATOM 1142 C CA . GLY A 1 152 ? -38.869 10.218 20.066 1.00 46.66 152 GLY A CA 1
ATOM 1143 C C . GLY A 1 152 ? -38.216 8.846 20.291 1.00 46.66 152 GLY A C 1
ATOM 1144 O O . GLY A 1 152 ? -37.974 8.128 19.334 1.00 46.66 152 GLY A O 1
ATOM 1145 N N . THR A 1 153 ? -37.845 8.404 21.496 1.00 42.62 153 THR A N 1
ATOM 1146 C CA . THR A 1 153 ? -38.428 8.685 22.816 1.00 42.62 153 THR A CA 1
ATOM 1147 C C . THR A 1 153 ? -37.403 8.330 23.908 1.00 42.62 153 THR A C 1
ATOM 1149 O O . THR A 1 153 ? -36.643 7.373 23.766 1.00 42.62 153 THR A O 1
ATOM 1152 N N . GLN A 1 154 ? -37.371 9.100 24.999 1.00 55.16 154 GLN A N 1
ATOM 1153 C CA . GLN A 1 154 ? -36.572 8.824 26.198 1.00 55.16 154 GLN A CA 1
ATOM 1154 C C . GLN A 1 154 ? -37.243 7.756 27.076 1.00 55.16 154 GLN A C 1
ATOM 1156 O O . GLN A 1 154 ? -38.455 7.793 27.272 1.00 55.16 154 GLN A O 1
ATOM 1161 N N . SER A 1 155 ? -36.450 6.881 27.696 1.00 44.75 155 SER A N 1
ATOM 1162 C CA . SER A 1 155 ? -36.882 6.108 28.866 1.00 44.75 155 SER A CA 1
ATOM 1163 C C . SER A 1 155 ? -35.703 5.829 29.800 1.00 44.75 155 SER A C 1
ATOM 1165 O O . SER A 1 155 ? -34.704 5.229 29.401 1.00 44.75 155 SER A O 1
ATOM 1167 N N . THR A 1 156 ? -35.834 6.270 31.048 1.00 53.19 156 THR A N 1
ATOM 1168 C CA . THR A 1 156 ? -34.955 5.969 32.185 1.00 53.19 156 THR A CA 1
ATOM 1169 C C . THR A 1 156 ? -35.366 4.652 32.853 1.00 53.19 156 THR A C 1
ATOM 1171 O O . THR A 1 156 ? -36.556 4.344 32.922 1.00 53.19 156 THR A O 1
ATOM 1174 N N . PRO A 1 157 ? -34.407 3.895 33.420 1.00 54.97 157 PRO A N 1
ATOM 1175 C CA . PRO A 1 157 ? -34.731 3.160 34.640 1.00 54.97 157 PRO A CA 1
ATOM 1176 C C . PRO A 1 157 ? -33.682 3.266 35.758 1.00 54.97 157 PRO A C 1
ATOM 1178 O O . PRO A 1 157 ? -32.504 3.560 35.558 1.00 54.97 157 PRO A O 1
ATOM 1181 N N . LYS A 1 158 ? -34.210 3.045 36.965 1.00 49.31 158 LYS A N 1
ATOM 1182 C CA . LYS A 1 158 ? -33.647 3.243 38.303 1.00 49.31 158 LYS A CA 1
ATOM 1183 C C . LYS A 1 158 ? -32.567 2.217 38.687 1.00 49.31 158 LYS A C 1
ATOM 1185 O O . LYS A 1 158 ? -32.589 1.065 38.272 1.00 49.31 158 LYS A O 1
ATOM 1190 N N . SER A 1 159 ? -31.674 2.690 39.558 1.00 49.97 159 SER A N 1
ATOM 1191 C CA . SER A 1 159 ? -30.661 1.976 40.353 1.00 49.97 159 SER A CA 1
ATOM 1192 C C . SER A 1 159 ? -31.197 0.747 41.096 1.00 49.97 159 SER A C 1
ATOM 1194 O O . SER A 1 159 ? -32.284 0.821 41.660 1.00 49.97 159 SER A O 1
ATOM 1196 N N . THR A 1 160 ? -30.399 -0.329 41.184 1.00 50.75 160 THR A N 1
ATOM 1197 C CA . THR A 1 160 ? -30.265 -1.156 42.404 1.00 50.75 160 THR A CA 1
ATOM 1198 C C . THR A 1 160 ? -29.037 -2.094 42.375 1.00 50.75 160 THR A C 1
ATOM 1200 O O . THR A 1 160 ? -28.739 -2.751 41.382 1.00 50.75 160 THR A O 1
ATOM 1203 N N . THR A 1 161 ? -28.334 -2.092 43.515 1.00 50.66 161 THR A N 1
ATOM 1204 C CA . THR A 1 161 ? -27.510 -3.136 44.171 1.00 50.66 161 THR A CA 1
ATOM 1205 C C . THR A 1 161 ? -26.376 -3.891 43.446 1.00 50.66 161 THR A C 1
ATOM 1207 O O . THR A 1 161 ? -26.546 -4.848 42.698 1.00 50.66 161 THR A O 1
ATOM 1210 N N . ASN A 1 162 ? -25.165 -3.525 43.885 1.00 57.44 162 ASN A N 1
ATOM 1211 C CA . ASN A 1 162 ? -23.900 -4.266 43.947 1.00 57.44 162 ASN A CA 1
ATOM 1212 C C . ASN A 1 162 ? -23.979 -5.802 43.820 1.00 57.44 162 ASN A C 1
ATOM 1214 O O . ASN A 1 162 ? -24.216 -6.500 44.804 1.00 57.44 162 ASN A O 1
ATOM 1218 N N . LYS A 1 163 ? -23.579 -6.337 42.659 1.00 49.44 163 LYS A N 1
ATOM 1219 C CA . LYS A 1 163 ? -22.942 -7.660 42.542 1.00 49.44 163 LYS A CA 1
ATOM 1220 C C . LYS A 1 163 ? -21.795 -7.586 41.535 1.00 49.44 163 LYS A C 1
ATOM 1222 O O . LYS A 1 163 ? -21.973 -7.264 40.365 1.00 49.44 163 LYS A O 1
ATOM 1227 N N . ARG A 1 164 ? -20.589 -7.866 42.027 1.00 61.06 164 ARG A N 1
ATOM 1228 C CA . ARG A 1 164 ? -19.311 -7.824 41.307 1.00 61.06 164 ARG A CA 1
ATOM 1229 C C . ARG A 1 164 ? -19.292 -8.922 40.230 1.00 61.06 164 ARG A C 1
ATOM 1231 O O . ARG A 1 164 ? -18.884 -10.047 40.497 1.00 61.06 164 ARG A O 1
ATOM 1238 N N . GLN A 1 165 ? -19.762 -8.605 39.022 1.00 55.91 165 GLN A N 1
ATOM 1239 C CA . GLN A 1 165 ? -19.731 -9.497 37.859 1.00 55.91 165 GLN A CA 1
ATOM 1240 C C . GLN A 1 165 ? -18.635 -9.076 36.872 1.00 55.91 165 GLN A C 1
ATOM 1242 O O . GLN A 1 165 ? -18.411 -7.897 36.603 1.00 55.91 165 GLN A O 1
ATOM 1247 N N . LYS A 1 166 ? -17.901 -10.076 36.379 1.00 60.22 166 LYS A N 1
ATOM 1248 C CA . LYS A 1 166 ? -16.728 -9.942 35.508 1.00 60.22 166 LYS A CA 1
ATOM 1249 C C . LYS A 1 166 ? -17.083 -9.176 34.223 1.00 60.22 166 LYS A C 1
ATOM 1251 O O . LYS A 1 166 ? -18.089 -9.443 33.575 1.00 60.22 166 LYS A O 1
ATOM 1256 N N . ALA A 1 167 ? -16.236 -8.208 33.882 1.00 58.47 167 ALA A N 1
ATOM 1257 C CA . ALA A 1 167 ? -16.489 -7.158 32.904 1.00 58.47 167 ALA A CA 1
ATOM 1258 C C . ALA A 1 167 ? -16.742 -7.662 31.467 1.00 58.47 167 ALA A C 1
ATOM 1260 O O . ALA A 1 167 ? -15.804 -7.917 30.715 1.00 58.47 167 ALA A O 1
ATOM 1261 N N . LYS A 1 168 ? -18.014 -7.654 31.047 1.00 58.25 168 LYS A N 1
ATOM 1262 C CA . LYS A 1 168 ? -18.453 -7.493 29.643 1.00 58.25 168 LYS A CA 1
ATOM 1263 C C . LYS A 1 168 ? -18.643 -6.003 29.275 1.00 58.25 168 LYS A C 1
ATOM 1265 O O . LYS A 1 168 ? -19.504 -5.644 28.484 1.00 58.25 168 LYS A O 1
ATOM 1270 N N . GLY A 1 169 ? -17.854 -5.106 29.867 1.00 58.94 169 GLY A N 1
ATOM 1271 C CA . GLY A 1 169 ? -17.979 -3.650 29.705 1.00 58.94 169 GLY A CA 1
ATOM 1272 C C . GLY A 1 169 ? -16.998 -3.066 28.688 1.00 58.94 169 GLY A C 1
ATOM 1273 O O . GLY A 1 169 ? -16.208 -2.199 29.052 1.00 58.94 169 GLY A O 1
ATOM 1274 N N . GLY A 1 170 ? -16.991 -3.559 27.445 1.00 74.69 170 GLY A N 1
ATOM 1275 C CA . GLY A 1 170 ? -16.001 -3.158 26.432 1.00 74.69 170 GLY A CA 1
ATOM 1276 C C . GLY A 1 170 ? -16.099 -1.685 26.020 1.00 74.69 170 GLY A C 1
ATOM 1277 O O . GLY A 1 170 ? -15.099 -0.973 26.042 1.00 74.69 170 GLY A O 1
ATOM 1278 N N . LEU A 1 171 ? -17.312 -1.211 25.708 1.00 80.75 171 LEU A N 1
ATOM 1279 C CA . LEU A 1 171 ? -17.542 0.162 25.239 1.00 80.75 171 LEU A CA 1
ATOM 1280 C C . LEU A 1 171 ? -18.146 1.064 26.324 1.00 80.75 171 LEU A C 1
ATOM 1282 O O . LEU A 1 171 ? -17.639 2.153 26.577 1.00 80.75 171 LEU A O 1
ATOM 1286 N N . GLN A 1 172 ? -19.170 0.593 27.039 1.00 85.00 172 GLN A N 1
ATOM 1287 C CA . GLN A 1 172 ? -19.837 1.385 28.080 1.00 85.00 172 GLN A CA 1
ATOM 1288 C C . GLN A 1 172 ? -18.883 1.749 29.232 1.00 85.00 172 GLN A C 1
ATOM 1290 O O . GLN A 1 172 ? -18.866 2.889 29.692 1.00 85.00 172 GLN A O 1
ATOM 1295 N N . GLY A 1 173 ? -18.000 0.823 29.622 1.00 88.50 173 GLY A N 1
ATOM 1296 C CA . GLY A 1 173 ? -16.958 1.086 30.619 1.00 88.50 173 GLY A CA 1
ATOM 1297 C C . GLY A 1 173 ? -15.813 1.969 30.105 1.00 88.50 173 GLY A C 1
ATOM 1298 O O . GLY A 1 173 ? -15.075 2.550 30.899 1.00 88.50 173 GLY A O 1
ATOM 1299 N N . MET A 1 174 ? -15.628 2.082 28.786 1.00 89.69 174 MET A N 1
ATOM 1300 C CA . MET A 1 174 ? -14.681 3.035 28.200 1.00 89.69 174 MET A CA 1
ATOM 1301 C C . MET A 1 174 ? -15.263 4.451 28.233 1.00 89.69 174 MET A C 1
ATOM 1303 O O . MET A 1 174 ? -14.595 5.369 28.700 1.00 89.69 174 MET A O 1
ATOM 1307 N N . LEU A 1 175 ? -16.532 4.609 27.842 1.00 92.88 175 LEU A N 1
ATOM 1308 C CA . LEU A 1 175 ? -17.236 5.895 27.883 1.00 92.88 175 LEU A CA 1
ATOM 1309 C C . LEU A 1 175 ? -17.348 6.448 29.308 1.00 92.88 175 LEU A C 1
ATOM 1311 O O . LEU A 1 175 ? -17.128 7.637 29.523 1.00 92.88 175 LEU A O 1
ATOM 1315 N N . GLN A 1 176 ? -17.617 5.589 30.294 1.00 92.25 176 GLN A N 1
ATOM 1316 C CA . GLN A 1 176 ? -17.660 6.001 31.698 1.00 92.25 176 GLN A CA 1
ATOM 1317 C C . GLN A 1 176 ? -16.298 6.507 32.197 1.00 92.25 176 GLN A C 1
ATOM 1319 O O . GLN A 1 176 ? -16.237 7.532 32.869 1.00 92.25 176 GLN A O 1
ATOM 1324 N N . ARG A 1 177 ? -15.199 5.842 31.813 1.00 91.75 177 ARG A N 1
ATOM 1325 C CA . ARG A 1 177 ? -13.838 6.280 32.163 1.00 91.75 177 ARG A CA 1
ATOM 1326 C C . ARG A 1 177 ? -13.434 7.584 31.474 1.00 91.75 177 ARG A C 1
ATOM 1328 O O . ARG A 1 177 ? -12.726 8.376 32.087 1.00 91.75 177 ARG A O 1
ATOM 1335 N N . ASN A 1 178 ? -13.889 7.827 30.242 1.00 94.75 178 ASN A N 1
ATOM 1336 C CA . ASN A 1 178 ? -13.668 9.114 29.576 1.00 94.75 178 ASN A CA 1
ATOM 1337 C C . ASN A 1 178 ? -14.395 10.251 30.302 1.00 94.75 178 ASN A C 1
ATOM 1339 O O . ASN A 1 178 ? -13.772 11.269 30.578 1.00 94.75 178 ASN A O 1
ATOM 1343 N N . ARG A 1 179 ? -15.661 10.046 30.694 1.00 96.00 179 ARG A N 1
ATOM 1344 C CA . ARG A 1 179 ? -16.422 11.041 31.470 1.00 96.00 179 ARG A CA 1
ATOM 1345 C C . ARG A 1 179 ? -15.778 11.337 32.827 1.00 96.00 179 ARG A C 1
ATOM 1347 O O . ARG A 1 179 ? -15.717 12.490 33.234 1.00 96.00 179 ARG A O 1
ATOM 1354 N N . GLU A 1 180 ? -15.262 10.315 33.514 1.00 93.38 180 GLU A N 1
ATOM 1355 C CA . GLU A 1 180 ? -14.545 10.509 34.783 1.00 93.38 180 GLU A CA 1
ATOM 1356 C C . GLU A 1 180 ? -13.239 11.297 34.591 1.00 93.38 180 GLU A C 1
ATOM 1358 O O . GLU A 1 180 ? -12.921 12.173 35.396 1.00 93.38 180 GLU A O 1
ATOM 1363 N N . ARG A 1 181 ? -12.486 11.016 33.519 1.00 94.12 181 ARG A N 1
ATOM 1364 C CA . ARG A 1 181 ? -11.251 11.747 33.207 1.00 94.12 181 ARG A CA 1
ATOM 1365 C C . ARG A 1 181 ? -11.532 13.220 32.913 1.00 94.12 181 ARG A C 1
ATOM 1367 O O . ARG A 1 181 ? -10.859 14.078 33.474 1.00 94.12 181 ARG A O 1
ATOM 1374 N N . GLU A 1 182 ? -12.550 13.499 32.107 1.00 92.00 182 GLU A N 1
ATOM 1375 C CA . GLU A 1 182 ? -12.955 14.863 31.756 1.00 92.00 182 GLU A CA 1
ATOM 1376 C C . GLU A 1 182 ? -13.404 15.662 32.993 1.00 92.00 182 GLU A C 1
ATOM 1378 O O . GLU A 1 182 ? -12.999 16.809 33.171 1.00 92.00 182 GLU A O 1
ATOM 1383 N N . ALA A 1 183 ? -14.139 15.032 33.917 1.00 91.81 183 ALA A N 1
ATOM 1384 C CA . ALA A 1 183 ? -14.537 15.665 35.175 1.00 91.81 183 ALA A CA 1
ATOM 1385 C C . ALA A 1 183 ? -13.336 16.020 36.076 1.00 91.81 183 ALA A C 1
ATOM 1387 O O . ALA A 1 183 ? -13.316 17.094 36.679 1.00 91.81 183 ALA A O 1
ATOM 1388 N N . ARG A 1 184 ? -12.310 15.158 36.149 1.00 87.94 184 ARG A N 1
ATOM 1389 C CA . ARG A 1 184 ? -11.083 15.456 36.914 1.00 87.94 184 ARG A CA 1
ATOM 1390 C C . ARG A 1 184 ? -10.263 16.574 36.280 1.00 87.94 184 ARG A C 1
ATOM 1392 O O . ARG A 1 184 ? -9.727 17.415 36.994 1.00 87.94 184 ARG A O 1
ATOM 1399 N N . GLU A 1 185 ? -10.168 16.600 34.955 1.00 88.50 185 GLU A N 1
ATOM 1400 C CA . GLU A 1 185 ? -9.471 17.674 34.243 1.00 88.50 185 GLU A CA 1
ATOM 1401 C C . GLU A 1 185 ? -10.192 19.019 34.412 1.00 88.50 185 GLU A C 1
ATOM 1403 O O . GLU A 1 185 ? -9.531 20.040 34.597 1.00 88.50 185 GLU A O 1
ATOM 1408 N N . ALA A 1 186 ? -11.529 19.029 34.440 1.00 85.38 186 ALA A N 1
ATOM 1409 C CA . ALA A 1 186 ? -12.311 20.229 34.732 1.00 85.38 186 ALA A CA 1
ATOM 1410 C C . ALA A 1 186 ? -12.087 20.742 36.168 1.00 85.38 186 ALA A C 1
ATOM 1412 O O . ALA A 1 186 ? -11.907 21.942 36.368 1.00 85.38 186 ALA A O 1
ATOM 1413 N N . GLN A 1 187 ? -12.024 19.847 37.161 1.00 81.12 187 GLN A N 1
ATOM 1414 C CA . GLN A 1 187 ? -11.706 20.235 38.542 1.00 81.12 187 GLN A CA 1
ATOM 1415 C C . GLN A 1 187 ? -10.272 20.765 38.679 1.00 81.12 187 GLN A C 1
ATOM 1417 O O . GLN A 1 187 ? -10.050 21.778 39.341 1.00 81.12 187 GLN A O 1
ATOM 1422 N N . ASN A 1 188 ? -9.307 20.146 37.995 1.00 73.19 188 ASN A N 1
ATOM 1423 C CA . ASN A 1 188 ? -7.914 20.594 38.027 1.00 73.19 188 ASN A CA 1
ATOM 1424 C C . ASN A 1 188 ? -7.702 21.939 37.315 1.00 73.19 188 ASN A C 1
ATOM 1426 O O . ASN A 1 188 ? -6.836 22.705 37.731 1.00 73.19 188 ASN A O 1
ATOM 1430 N N . LYS A 1 189 ? -8.496 22.272 36.287 1.00 70.25 189 LYS A N 1
ATOM 1431 C CA . LYS A 1 189 ? -8.442 23.600 35.648 1.00 70.25 189 LYS A CA 1
ATOM 1432 C C . LYS A 1 189 ? -8.853 24.726 36.597 1.00 70.25 189 LYS A C 1
ATOM 1434 O O . LYS A 1 189 ? -8.242 25.786 36.546 1.00 70.25 189 LYS A O 1
ATOM 1439 N N . ASN A 1 190 ? -9.808 24.480 37.493 1.00 65.00 190 ASN A N 1
ATOM 1440 C CA . ASN A 1 190 ? -10.209 25.470 38.497 1.00 65.00 190 ASN A CA 1
ATOM 1441 C C . ASN A 1 190 ? -9.221 25.575 39.672 1.00 65.00 190 ASN A C 1
ATOM 1443 O O . ASN A 1 190 ? -9.191 26.601 40.338 1.00 65.00 190 ASN A O 1
ATOM 1447 N N . ALA A 1 191 ? -8.402 24.547 39.921 1.00 63.12 191 ALA A N 1
ATOM 1448 C CA . ALA A 1 191 ? -7.391 24.563 40.984 1.00 63.12 191 ALA A CA 1
ATOM 1449 C C . ALA A 1 191 ? -5.991 25.017 40.510 1.00 63.12 191 ALA A C 1
ATOM 1451 O O . ALA A 1 191 ? -5.160 25.397 41.330 1.00 63.12 191 ALA A O 1
ATOM 1452 N N . GLY A 1 192 ? -5.708 24.965 39.202 1.00 57.78 192 GLY A N 1
ATOM 1453 C CA . GLY A 1 192 ? -4.361 25.134 38.642 1.00 57.78 192 GLY A CA 1
ATOM 1454 C C . GLY A 1 192 ? -4.041 26.489 38.001 1.00 57.78 192 GLY A C 1
ATOM 1455 O O . GLY A 1 192 ? -2.905 26.688 37.573 1.00 57.78 192 GLY A O 1
ATOM 1456 N N . SER A 1 193 ? -4.982 27.438 37.925 1.00 57.94 193 SER A N 1
ATOM 1457 C CA . SER A 1 193 ? -4.736 28.741 37.278 1.00 57.94 193 SER A CA 1
ATOM 1458 C C . SER A 1 193 ? -3.818 29.691 38.065 1.00 57.94 193 SER A C 1
ATOM 1460 O O . SER A 1 193 ? -3.475 30.748 37.548 1.00 57.94 193 SER A O 1
ATOM 1462 N N . ASN A 1 194 ? -3.355 29.315 39.263 1.00 57.81 194 ASN A N 1
ATOM 1463 C CA . ASN A 1 194 ? -2.457 30.140 40.088 1.00 57.81 194 ASN A CA 1
ATOM 1464 C C . ASN A 1 194 ? -0.960 29.783 39.940 1.00 57.81 194 ASN A C 1
ATOM 1466 O O . ASN A 1 194 ? -0.125 30.314 40.668 1.00 57.81 194 ASN A O 1
ATOM 1470 N N . SER A 1 195 ? -0.589 28.898 39.006 1.00 59.56 195 SER A N 1
ATOM 1471 C CA . SER A 1 195 ? 0.802 28.429 38.858 1.00 59.56 195 SER A CA 1
ATOM 1472 C C . SER A 1 195 ? 1.757 29.435 38.198 1.00 59.56 195 SER A C 1
ATOM 1474 O O . SER A 1 195 ? 2.966 29.272 38.328 1.00 59.56 195 SER A O 1
ATOM 1476 N N . LEU A 1 196 ? 1.259 30.440 37.470 1.00 62.84 196 LEU A N 1
ATOM 1477 C CA . LEU A 1 196 ? 2.117 31.467 36.854 1.00 62.84 196 LEU A CA 1
ATOM 1478 C C . LEU A 1 196 ? 2.237 32.730 37.714 1.00 62.84 196 LEU A C 1
ATOM 1480 O O . LEU A 1 196 ? 3.225 33.447 37.607 1.00 62.84 196 LEU A O 1
ATOM 1484 N N . SER A 1 197 ? 1.277 32.984 38.606 1.00 57.97 197 SER A N 1
ATOM 1485 C CA . SER A 1 197 ? 1.300 34.139 39.508 1.00 57.97 197 SER A CA 1
ATOM 1486 C C . SER A 1 197 ? 2.304 33.997 40.655 1.00 57.97 197 SER A C 1
ATOM 1488 O O . SER A 1 197 ? 2.776 35.011 41.157 1.00 57.97 197 SER A O 1
ATOM 1490 N N . SER A 1 198 ? 2.682 32.775 41.054 1.00 61.25 198 SER A N 1
ATOM 1491 C CA . SER A 1 198 ? 3.689 32.574 42.109 1.00 61.25 198 SER A CA 1
ATOM 1492 C C . SER A 1 198 ? 5.110 32.936 41.671 1.00 61.25 198 SER A C 1
ATOM 1494 O O . SER A 1 198 ? 5.943 33.229 42.514 1.00 61.25 198 SER A O 1
ATOM 1496 N N . PHE A 1 199 ? 5.398 32.935 40.367 1.00 68.19 199 PHE A N 1
ATOM 1497 C CA . PHE A 1 199 ? 6.725 33.281 39.846 1.00 68.19 199 PHE A CA 1
ATOM 1498 C C . PHE A 1 199 ? 6.964 34.793 39.721 1.00 68.19 199 PHE A C 1
ATOM 1500 O O . PHE A 1 199 ? 8.098 35.200 39.504 1.00 68.19 199 PHE A O 1
ATOM 1507 N N . LEU A 1 200 ? 5.925 35.626 39.856 1.00 69.94 200 LEU A N 1
ATOM 1508 C CA . LEU A 1 200 ? 6.040 37.087 39.752 1.00 69.94 200 LEU A CA 1
ATOM 1509 C C . LEU A 1 200 ? 6.061 37.806 41.110 1.00 69.94 200 LEU A C 1
ATOM 1511 O O . LEU A 1 200 ? 6.236 39.016 41.130 1.00 69.94 200 LEU A O 1
ATOM 1515 N N . GLN A 1 201 ? 5.875 37.097 42.229 1.00 68.50 201 GLN A N 1
ATOM 1516 C CA . GLN A 1 201 ? 5.920 37.694 43.574 1.00 68.50 201 GLN A CA 1
ATOM 1517 C C . GLN A 1 201 ? 7.322 37.701 44.205 1.00 68.50 201 GLN A C 1
ATOM 1519 O O . GLN A 1 201 ? 7.466 38.206 45.311 1.00 68.50 201 GLN A O 1
ATOM 1524 N N . ASP A 1 202 ? 8.330 37.151 43.521 1.00 60.19 202 ASP A N 1
ATOM 1525 C CA . ASP A 1 202 ? 9.694 36.969 44.048 1.00 60.19 202 ASP A CA 1
ATOM 1526 C C . ASP A 1 202 ? 10.734 37.891 43.365 1.00 60.19 202 ASP A C 1
ATOM 1528 O O . ASP A 1 202 ? 11.922 37.577 43.298 1.00 60.19 202 ASP A O 1
ATOM 1532 N N . LEU A 1 203 ? 10.273 39.026 42.824 1.00 58.22 203 LEU A N 1
ATOM 1533 C CA . LEU A 1 203 ? 11.069 40.136 42.273 1.00 58.22 203 LEU A CA 1
ATOM 1534 C C . LEU A 1 203 ? 10.672 41.435 42.977 1.00 58.22 203 LEU A C 1
ATOM 1536 O O . LEU A 1 203 ? 11.589 42.234 43.268 1.00 58.22 203 LEU A O 1
#

Secondary structure (DSSP, 8-state):
-----PPPPHHHHHHHHHHHHHHTTT-HHHHHHHHHHHHHH-TT-GGGTTSB-TTT--BTTTTTEEEEE-SSEEEEEETTT--EEEEEPP--S-------TTSTT-------PPPPP---------PPPPP--------PPPPP-------------------------SSHHHHHHHHHHHHHHHHHHHHHTTTTGGGSS--

Radius of gyration: 29.38 Å; chains: 1; bounding box: 61×70×75 Å

Foldseek 3Di:
DDPPDDDDDPVVLVVLLVVLVVCCVVDVPVSLVSLVVSCVVCVPDCVSPQQADPPPSHGQPPVQWDWDDDPFWTWIAGNVPRDIDTDGDPPPPPPVPVVVPVVVPPPDPDDDDDDDDDDDDDDDDDDDDDDDDDDDDDDDDDDDDDDDDDDDDDDDDDDDDDDDDDDPPPPVVVVVVVVVVVVVVVVVVVVPPCPVVVVPVPD